Protein AF-A0A946Q8R8-F1 (afdb_monomer_lite)

Radius of gyration: 30.65 Å; chains: 1; bounding box: 126×61×74 Å

Foldseek 3Di:
DVVVVVVVVVVVVVVVVVVVVVPPDQPLLVVLQVLLVVLVVLLVVLQVCLAVVPPVQVLLVLLVVLLVVCCVQPVLCNVVSVLLNCLSHCSALLSVLLVVLSVPQDSRDPDPVSSLQSVLSSLLSSLSSPSQLSSLQSLLSSVLSCLLNVNPHDRDLDPPPDDADDDPQAGERSLQVPLQVSQFAWDADPVRWTFTCNLVVCCVSVPSQPPPRHDSDTDTPLVSQLDADQHSCQQQNVSRRPRPVSVVVNVVVQVVSVVVVGHGDHHPNSGHDPVSSVSSVVSVVVSVCSVVVSVPPDDCPDDPPPDDDDDDDDDDDDDDDDDDDDDDDDDDDDDDDDDDDDDDDDDDDDDDDDDDDD

pLDDT: mean 76.79, std 21.85, range [27.67, 98.44]

Structure (mmCIF, N/CA/C/O backbone):
data_AF-A0A946Q8R8-F1
#
_entry.id   AF-A0A946Q8R8-F1
#
loop_
_atom_site.group_PDB
_atom_site.id
_atom_site.type_symbol
_atom_site.label_atom_id
_atom_site.label_alt_id
_atom_site.label_comp_id
_atom_site.label_asym_id
_atom_site.label_entity_id
_atom_site.label_seq_id
_atom_site.pdbx_PDB_ins_code
_atom_site.Cartn_x
_atom_site.Cartn_y
_atom_site.Cartn_z
_atom_site.occupancy
_atom_site.B_iso_or_equiv
_atom_site.auth_seq_id
_atom_site.auth_comp_id
_atom_site.auth_asym_id
_atom_site.auth_atom_id
_atom_site.pdbx_PDB_model_num
ATOM 1 N N . MET A 1 1 ? 61.581 -6.182 -47.561 1.00 54.09 1 MET A N 1
ATOM 2 C CA . MET A 1 1 ? 60.608 -5.189 -47.034 1.00 54.09 1 MET A CA 1
ATOM 3 C C . MET A 1 1 ? 59.136 -5.637 -47.062 1.00 54.09 1 MET A C 1
ATOM 5 O O . MET A 1 1 ? 58.344 -5.043 -46.344 1.00 54.09 1 MET A O 1
ATOM 9 N N . GLN A 1 2 ? 58.733 -6.674 -47.816 1.00 55.31 2 GLN A N 1
ATOM 10 C CA . GLN A 1 2 ? 57.320 -7.103 -47.863 1.00 55.31 2 GLN A CA 1
ATOM 11 C C . GLN A 1 2 ? 56.843 -7.938 -46.654 1.00 55.31 2 GLN A C 1
ATOM 13 O O . GLN A 1 2 ? 55.687 -7.811 -46.264 1.00 55.31 2 GLN A O 1
ATOM 18 N N . GLN A 1 3 ? 57.711 -8.729 -46.009 1.00 57.50 3 GLN A N 1
ATOM 19 C CA . GLN A 1 3 ? 57.316 -9.574 -44.866 1.00 57.50 3 GLN A CA 1
ATOM 20 C C . GLN A 1 3 ? 56.900 -8.767 -43.618 1.00 57.50 3 GLN A C 1
ATOM 22 O O . GLN A 1 3 ? 55.889 -9.094 -42.999 1.00 57.50 3 GLN A O 1
ATOM 27 N N . ASN A 1 4 ? 57.579 -7.651 -43.315 1.00 57.28 4 ASN A N 1
ATOM 28 C CA . ASN A 1 4 ? 57.201 -6.791 -42.184 1.00 57.28 4 ASN A CA 1
ATOM 29 C C . ASN A 1 4 ? 55.816 -6.151 -42.372 1.00 57.28 4 ASN A C 1
ATOM 31 O O . ASN A 1 4 ? 55.068 -6.046 -41.407 1.00 57.28 4 ASN A O 1
ATOM 35 N N . ARG A 1 5 ? 55.425 -5.800 -43.608 1.00 58.00 5 ARG A N 1
ATOM 36 C CA . ARG A 1 5 ? 54.096 -5.226 -43.904 1.00 58.00 5 ARG A CA 1
ATOM 37 C C . ARG A 1 5 ? 52.950 -6.206 -43.637 1.00 58.00 5 ARG A C 1
ATOM 39 O O . ARG A 1 5 ? 51.905 -5.797 -43.138 1.00 58.00 5 ARG A O 1
ATOM 46 N N . ILE A 1 6 ? 53.146 -7.489 -43.940 1.00 66.06 6 ILE A N 1
ATOM 47 C CA . ILE A 1 6 ? 52.133 -8.535 -43.718 1.00 66.06 6 ILE A CA 1
ATOM 48 C C . ILE A 1 6 ? 51.978 -8.814 -42.216 1.00 66.06 6 ILE A C 1
ATOM 50 O O . ILE A 1 6 ? 50.864 -8.999 -41.727 1.00 66.06 6 ILE A O 1
ATOM 54 N N . GLN A 1 7 ? 53.079 -8.785 -41.462 1.00 67.81 7 GLN A N 1
ATOM 55 C CA . GLN A 1 7 ? 53.055 -8.979 -40.013 1.00 67.81 7 GLN A CA 1
ATOM 56 C C . GLN A 1 7 ? 52.373 -7.809 -39.289 1.00 67.81 7 GLN A C 1
ATOM 58 O O . GLN A 1 7 ? 51.533 -8.049 -38.424 1.00 67.81 7 GLN A O 1
ATOM 63 N N . SER A 1 8 ? 52.629 -6.559 -39.695 1.00 71.75 8 SER A N 1
ATOM 64 C CA . SER A 1 8 ? 51.937 -5.376 -39.156 1.00 71.75 8 SER A CA 1
ATOM 65 C C . SER A 1 8 ? 50.422 -5.424 -39.377 1.00 71.75 8 SER A C 1
ATOM 67 O O . SER A 1 8 ? 49.663 -5.051 -38.487 1.00 71.75 8 SER A O 1
ATOM 69 N N . TRP A 1 9 ? 49.965 -5.922 -40.530 1.00 75.50 9 TRP A N 1
ATOM 70 C CA . TRP A 1 9 ? 48.535 -5.993 -40.849 1.00 75.50 9 TRP A CA 1
ATOM 71 C C . TRP A 1 9 ? 47.801 -7.069 -40.036 1.00 75.50 9 TRP A C 1
ATOM 73 O O . TRP A 1 9 ? 46.666 -6.860 -39.611 1.00 75.50 9 TRP A O 1
ATOM 83 N N . ARG A 1 10 ? 48.464 -8.195 -39.739 1.00 79.19 10 ARG A N 1
ATOM 84 C CA . ARG A 1 10 ? 47.915 -9.239 -38.856 1.00 79.19 10 ARG A CA 1
ATOM 85 C C . ARG A 1 10 ? 47.695 -8.723 -37.435 1.00 79.19 10 ARG A C 1
ATOM 87 O O . ARG A 1 10 ? 46.635 -8.969 -36.873 1.00 79.19 10 ARG A O 1
ATOM 94 N N . TRP A 1 11 ? 48.640 -7.958 -36.886 1.00 83.75 11 TRP A N 1
ATOM 95 C CA . TRP A 1 11 ? 48.469 -7.323 -35.574 1.00 83.75 11 TRP A CA 1
ATOM 96 C C . TRP A 1 11 ? 47.340 -6.288 -35.569 1.00 83.75 11 TRP A C 1
ATOM 98 O O . TRP A 1 11 ? 46.576 -6.242 -34.612 1.00 83.75 11 TRP A O 1
ATOM 108 N N . LEU A 1 12 ? 47.181 -5.528 -36.656 1.00 81.94 12 LEU A N 1
ATOM 109 C CA . LEU A 1 12 ? 46.116 -4.529 -36.810 1.00 81.94 12 LEU A CA 1
ATOM 110 C C . LEU A 1 12 ? 44.717 -5.167 -36.912 1.00 81.94 12 LEU A C 1
ATOM 112 O O . LEU A 1 12 ? 43.755 -4.648 -36.356 1.00 81.94 12 LEU A O 1
ATOM 116 N N . LEU A 1 13 ? 44.594 -6.321 -37.575 1.00 81.75 13 LEU A N 1
ATOM 117 C CA . LEU A 1 13 ? 43.339 -7.081 -37.634 1.00 81.75 13 LEU A CA 1
ATOM 118 C C . LEU A 1 13 ? 42.996 -7.750 -36.296 1.00 81.75 13 LEU A C 1
ATOM 120 O O . LEU A 1 13 ? 41.825 -7.807 -35.930 1.00 81.75 13 LEU A O 1
ATOM 124 N N . VAL A 1 14 ? 43.999 -8.215 -35.544 1.00 83.12 14 VAL A N 1
ATOM 125 C CA . VAL A 1 14 ? 43.801 -8.788 -34.202 1.00 83.12 14 VAL A CA 1
ATOM 126 C C . VAL A 1 14 ? 43.372 -7.711 -33.203 1.00 83.12 14 VAL A C 1
ATOM 128 O O . VAL A 1 14 ? 42.429 -7.939 -32.449 1.00 83.12 14 VAL A O 1
ATOM 131 N N . THR A 1 15 ? 43.981 -6.521 -33.221 1.00 80.81 15 THR A N 1
ATOM 132 C CA . THR A 1 15 ? 43.559 -5.407 -32.354 1.00 80.81 15 THR A CA 1
ATOM 133 C C . THR A 1 15 ? 42.184 -4.863 -32.737 1.00 80.81 15 THR A C 1
ATOM 135 O O . THR A 1 15 ? 41.384 -4.582 -31.849 1.00 80.81 15 THR A O 1
ATOM 138 N N . LEU A 1 16 ? 41.860 -4.789 -34.033 1.00 78.56 16 LEU A N 1
ATOM 139 C CA . LEU A 1 16 ? 40.522 -4.418 -34.504 1.00 78.56 16 LEU A CA 1
ATOM 140 C C . LEU A 1 16 ? 39.465 -5.465 -34.108 1.00 78.56 16 LEU A C 1
ATOM 142 O O . LEU A 1 16 ? 38.373 -5.097 -33.687 1.00 78.56 16 LEU A O 1
ATOM 146 N N . GLY A 1 17 ? 39.795 -6.760 -34.166 1.00 74.12 17 GLY A N 1
ATOM 147 C CA . GLY A 1 17 ? 38.932 -7.841 -33.676 1.00 74.12 17 GLY A CA 1
ATOM 148 C C . GLY A 1 17 ? 38.705 -7.786 -32.161 1.00 74.12 17 GLY A C 1
ATOM 149 O O . GLY A 1 17 ? 37.574 -7.936 -31.706 1.00 74.12 17 GLY A O 1
ATOM 150 N N . LEU A 1 18 ? 39.750 -7.490 -31.381 1.00 70.94 18 LEU A N 1
ATOM 151 C CA . LEU A 1 18 ? 39.661 -7.269 -29.931 1.00 70.94 18 LEU A CA 1
ATOM 152 C C . LEU A 1 18 ? 38.829 -6.027 -29.572 1.00 70.94 18 LEU A C 1
ATOM 154 O O . LEU A 1 18 ? 38.088 -6.066 -28.595 1.00 70.94 18 LEU A O 1
ATOM 158 N N . LEU A 1 19 ? 38.894 -4.958 -30.370 1.00 68.25 19 LEU A N 1
ATOM 159 C CA . LEU A 1 19 ? 38.053 -3.765 -30.208 1.00 68.25 19 LEU A CA 1
ATOM 160 C C . LEU A 1 19 ? 36.581 -4.031 -30.563 1.00 68.25 19 LEU A C 1
ATOM 162 O O . LEU A 1 19 ? 35.694 -3.511 -29.893 1.00 68.25 19 LEU A O 1
ATOM 166 N N . LEU A 1 20 ? 36.307 -4.873 -31.565 1.00 63.66 20 LEU A N 1
ATOM 167 C CA . LEU A 1 20 ? 34.941 -5.268 -31.938 1.00 63.66 20 LEU A CA 1
ATOM 168 C C . LEU A 1 20 ? 34.301 -6.228 -30.916 1.00 63.66 20 LEU A C 1
ATOM 170 O O . LEU A 1 20 ? 33.085 -6.205 -30.743 1.00 63.66 20 LEU A O 1
ATOM 174 N N . LEU A 1 21 ? 35.101 -7.016 -30.189 1.00 58.69 21 LEU A N 1
ATOM 175 C CA . LEU A 1 21 ? 34.639 -7.886 -29.095 1.00 58.69 21 LEU A CA 1
ATOM 176 C C . LEU A 1 21 ? 34.311 -7.119 -27.798 1.00 58.69 21 LEU A C 1
ATOM 178 O O . LEU A 1 21 ? 33.527 -7.605 -26.988 1.00 58.69 21 LEU A O 1
ATOM 182 N N . GLN A 1 22 ? 34.849 -5.909 -27.614 1.00 56.44 22 GLN A N 1
ATOM 183 C CA . GLN A 1 22 ? 34.543 -5.028 -26.473 1.00 56.44 22 GLN A CA 1
ATOM 184 C C . GLN A 1 22 ? 33.197 -4.281 -26.636 1.00 56.44 22 GLN A C 1
ATOM 186 O O . GLN A 1 22 ? 32.805 -3.515 -25.760 1.00 56.44 22 GLN A O 1
ATOM 191 N N . GLY A 1 23 ? 32.481 -4.492 -27.751 1.00 54.31 23 GLY A N 1
ATOM 192 C CA . GLY A 1 23 ? 31.259 -3.766 -28.121 1.00 54.31 23 GLY A CA 1
ATOM 193 C C . GLY A 1 23 ? 29.928 -4.468 -27.830 1.00 54.31 23 GLY A C 1
ATOM 194 O O . GLY A 1 23 ? 28.880 -3.912 -28.151 1.00 54.31 23 GLY A O 1
ATOM 195 N N . CYS A 1 24 ? 29.914 -5.661 -27.228 1.00 61.81 24 CYS A N 1
ATOM 196 C CA . CYS A 1 24 ? 28.665 -6.303 -26.797 1.00 61.81 24 CYS A CA 1
ATOM 197 C C . CYS A 1 24 ? 28.186 -5.725 -25.453 1.00 61.81 24 CYS A C 1
ATOM 199 O O . CYS A 1 24 ? 28.099 -6.442 -24.457 1.00 61.81 24 CYS A O 1
ATOM 201 N N . SER A 1 25 ? 27.881 -4.423 -25.398 1.00 66.75 25 SER A N 1
ATOM 202 C CA . SER A 1 25 ? 27.126 -3.882 -24.266 1.00 66.75 25 SER A CA 1
ATOM 203 C C . SER A 1 25 ? 25.715 -4.471 -24.304 1.00 66.75 25 SER A C 1
ATOM 205 O O . SER A 1 25 ? 25.057 -4.493 -25.342 1.00 66.75 25 SER A O 1
ATOM 207 N N . ASN A 1 26 ? 25.253 -5.008 -23.175 1.00 82.38 26 ASN A N 1
ATOM 208 C CA . ASN A 1 26 ? 23.895 -5.523 -23.069 1.00 82.38 26 ASN A CA 1
ATOM 209 C C . ASN A 1 26 ? 22.907 -4.335 -23.123 1.00 82.38 26 ASN A C 1
ATOM 211 O O . ASN A 1 26 ? 22.828 -3.581 -22.145 1.00 82.38 26 ASN A O 1
ATOM 215 N N . PRO A 1 27 ? 22.120 -4.167 -24.207 1.00 84.50 27 PRO A N 1
ATOM 216 C CA . PRO A 1 27 ? 21.231 -3.014 -24.362 1.00 84.50 27 PRO A CA 1
ATOM 217 C C . PRO A 1 27 ? 20.107 -2.993 -23.316 1.00 84.50 27 PRO A C 1
ATOM 219 O O . PRO A 1 27 ? 19.511 -1.943 -23.067 1.00 84.50 27 PRO A O 1
ATOM 222 N N . TYR A 1 28 ? 19.804 -4.138 -22.693 1.00 87.88 28 TYR A N 1
ATOM 223 C CA . TYR A 1 28 ? 18.844 -4.231 -21.596 1.00 87.88 28 TYR A CA 1
ATOM 224 C C . TYR A 1 28 ? 19.419 -3.659 -20.299 1.00 87.88 28 TYR A C 1
ATOM 226 O O . TYR A 1 28 ? 18.727 -2.925 -19.594 1.00 87.88 28 TYR A O 1
ATOM 234 N N . ALA A 1 29 ? 20.689 -3.943 -20.000 1.00 88.19 29 ALA A N 1
ATOM 235 C CA . ALA A 1 29 ? 21.360 -3.435 -18.804 1.00 88.19 29 ALA A CA 1
ATOM 236 C C . ALA A 1 29 ? 21.506 -1.904 -18.841 1.00 88.19 29 ALA A C 1
ATOM 238 O O . ALA A 1 29 ? 21.283 -1.237 -17.831 1.00 88.19 29 ALA A O 1
ATOM 239 N N . GLU A 1 30 ? 21.812 -1.338 -20.012 1.00 87.81 30 GLU A N 1
ATOM 240 C CA . GLU A 1 30 ? 21.928 0.115 -20.209 1.00 87.81 30 GLU A CA 1
ATOM 241 C C . GLU A 1 30 ? 20.606 0.857 -19.944 1.00 87.81 30 GLU A C 1
ATOM 243 O O . GLU A 1 30 ? 20.607 1.980 -19.445 1.00 87.81 30 GLU A O 1
ATOM 248 N N . GLN A 1 31 ? 19.466 0.210 -20.201 1.00 87.94 31 GLN A N 1
ATOM 249 C CA . GLN A 1 31 ? 18.139 0.776 -19.941 1.00 87.94 31 GLN A CA 1
ATOM 250 C C . GLN A 1 31 ? 17.668 0.572 -18.494 1.00 87.94 31 GLN A C 1
ATOM 252 O O . GLN A 1 31 ? 17.008 1.447 -17.935 1.00 87.94 31 GLN A O 1
ATOM 257 N N . VAL A 1 32 ? 17.989 -0.567 -17.873 1.00 91.94 32 VAL A N 1
ATOM 258 C CA . VAL A 1 32 ? 17.503 -0.906 -16.524 1.00 91.94 32 VAL A CA 1
ATOM 259 C C . VAL A 1 32 ? 18.259 -0.155 -15.432 1.00 91.94 32 VAL A C 1
ATOM 261 O O . VAL A 1 32 ? 17.623 0.410 -14.542 1.00 91.94 32 VAL A O 1
ATOM 264 N N . LYS A 1 33 ? 19.593 -0.090 -15.503 1.00 93.19 33 LYS A N 1
ATOM 265 C CA . LYS A 1 33 ? 20.440 0.551 -14.479 1.00 93.19 33 LYS A CA 1
ATOM 266 C C . LYS A 1 33 ? 20.013 1.989 -14.113 1.00 93.19 33 LYS A C 1
ATOM 268 O O . LYS A 1 33 ? 19.825 2.251 -12.924 1.00 93.19 33 LYS A O 1
ATOM 273 N N . PRO A 1 34 ? 19.792 2.923 -15.061 1.00 93.75 34 PRO A N 1
ATOM 274 C CA . PRO A 1 34 ? 19.376 4.284 -14.709 1.00 93.75 34 PRO A CA 1
ATOM 275 C C . PRO A 1 34 ? 17.966 4.348 -14.101 1.00 93.75 34 PRO A C 1
ATOM 277 O O . PRO A 1 34 ? 17.698 5.196 -13.247 1.00 93.75 34 PRO A O 1
ATOM 280 N N . GLU A 1 35 ? 17.054 3.463 -14.512 1.00 94.31 35 GLU A N 1
ATOM 281 C CA . GLU A 1 35 ? 15.708 3.397 -13.936 1.00 94.31 35 GLU A CA 1
ATOM 282 C C . GLU A 1 35 ? 15.729 2.826 -12.511 1.00 94.31 35 GLU A C 1
ATOM 284 O O . GLU A 1 35 ? 15.013 3.338 -11.649 1.00 94.31 35 GLU A O 1
ATOM 289 N N . VAL A 1 36 ? 16.590 1.842 -12.226 1.00 96.69 36 VAL A N 1
ATOM 290 C CA . VAL A 1 36 ? 16.834 1.337 -10.862 1.00 96.69 36 VAL A CA 1
ATOM 291 C C . VAL A 1 36 ? 17.288 2.471 -9.948 1.00 96.69 36 VAL A C 1
ATOM 293 O O . VAL A 1 36 ? 16.672 2.685 -8.906 1.00 96.69 36 VAL A O 1
ATOM 296 N N . GLU A 1 37 ? 18.294 3.252 -10.350 1.00 96.56 37 GLU A N 1
ATOM 297 C CA . GLU A 1 37 ? 18.784 4.378 -9.541 1.00 96.56 37 GLU A CA 1
ATOM 298 C C . GLU A 1 37 ? 17.717 5.464 -9.353 1.00 96.56 37 GLU A C 1
ATOM 300 O O . GLU A 1 37 ? 17.560 6.019 -8.263 1.00 96.56 37 GLU A O 1
ATOM 305 N N . ARG A 1 38 ? 16.906 5.745 -10.379 1.00 96.81 38 ARG A N 1
ATOM 306 C CA . ARG A 1 38 ? 15.779 6.676 -10.237 1.00 96.81 38 ARG A CA 1
ATOM 307 C C . ARG A 1 38 ? 14.771 6.176 -9.203 1.00 96.81 38 ARG A C 1
ATOM 309 O O . ARG A 1 38 ? 14.329 6.956 -8.362 1.00 96.81 38 ARG A O 1
ATOM 316 N N . VAL A 1 39 ? 14.385 4.904 -9.264 1.00 97.81 39 VAL A N 1
ATOM 317 C CA . VAL A 1 39 ? 13.429 4.304 -8.321 1.00 97.81 39 VAL A CA 1
ATOM 318 C C . VAL A 1 39 ? 14.011 4.252 -6.910 1.00 97.81 39 VAL A C 1
ATOM 320 O O . VAL A 1 39 ? 13.308 4.602 -5.963 1.00 97.81 39 VAL A O 1
ATOM 323 N N . LYS A 1 40 ? 15.292 3.905 -6.768 1.00 98.12 40 LYS A N 1
ATOM 324 C CA . LYS A 1 40 ? 16.025 3.935 -5.499 1.00 98.12 40 LYS A CA 1
ATOM 325 C C . LYS A 1 40 ? 15.944 5.306 -4.839 1.00 98.12 40 LYS A C 1
ATOM 327 O O . LYS A 1 40 ? 15.452 5.409 -3.719 1.00 98.12 40 LYS A O 1
ATOM 332 N N . ASN A 1 41 ? 16.301 6.360 -5.572 1.00 98.25 41 ASN A N 1
ATOM 333 C CA . ASN A 1 41 ? 16.232 7.734 -5.079 1.00 98.25 41 ASN A CA 1
ATOM 334 C C . ASN A 1 41 ? 14.809 8.129 -4.653 1.00 98.25 41 ASN A C 1
ATOM 336 O O . ASN A 1 41 ? 14.633 8.810 -3.646 1.00 98.25 41 ASN A O 1
ATOM 340 N N . ARG A 1 42 ? 13.775 7.686 -5.381 1.00 97.88 42 ARG A N 1
ATOM 341 C CA . ARG A 1 42 ? 12.371 7.951 -5.014 1.00 97.88 42 ARG A CA 1
ATOM 342 C C . ARG A 1 42 ? 11.960 7.230 -3.735 1.00 97.88 42 ARG A C 1
ATOM 344 O O . ARG A 1 42 ? 11.272 7.823 -2.911 1.00 97.88 42 ARG A O 1
ATOM 351 N N . ILE A 1 43 ? 12.382 5.979 -3.555 1.00 98.44 43 ILE A N 1
ATOM 352 C CA . ILE A 1 43 ? 12.127 5.225 -2.321 1.00 98.44 43 ILE A CA 1
ATOM 353 C C . ILE A 1 43 ? 12.862 5.878 -1.147 1.00 98.44 43 ILE A C 1
ATOM 355 O O . ILE A 1 43 ? 12.253 6.091 -0.107 1.00 98.44 43 ILE A O 1
ATOM 359 N N . GLU A 1 44 ? 14.123 6.276 -1.308 1.00 98.19 44 GLU A N 1
ATOM 360 C CA . GLU A 1 44 ? 14.870 6.980 -0.257 1.00 98.19 44 GLU A CA 1
ATOM 361 C C . GLU A 1 44 ? 14.231 8.328 0.106 1.00 98.19 44 GLU A C 1
ATOM 363 O O . GLU A 1 44 ? 14.100 8.656 1.285 1.00 98.19 44 GLU A O 1
ATOM 368 N N . GLN A 1 45 ? 13.775 9.097 -0.888 1.00 98.06 45 GLN A N 1
ATOM 369 C CA . GLN A 1 45 ? 13.027 10.337 -0.662 1.00 98.06 45 GLN A CA 1
ATOM 370 C C . GLN A 1 45 ? 11.716 10.087 0.081 1.00 98.06 45 GLN A C 1
ATOM 372 O O . GLN A 1 45 ? 11.411 10.813 1.023 1.00 98.06 45 GLN A O 1
ATOM 377 N N . LEU A 1 46 ? 10.959 9.055 -0.302 1.00 98.38 46 LEU A N 1
ATOM 378 C CA . LEU A 1 46 ? 9.770 8.647 0.439 1.00 98.38 46 LEU A CA 1
ATOM 379 C C . LEU A 1 46 ? 10.131 8.337 1.897 1.00 98.38 46 LEU A C 1
ATOM 381 O O . LEU A 1 46 ? 9.453 8.833 2.789 1.00 98.38 46 LEU A O 1
ATOM 385 N N . GLY A 1 47 ? 11.213 7.593 2.141 1.00 98.12 47 GLY A N 1
ATOM 386 C CA . GLY A 1 47 ? 11.698 7.283 3.487 1.00 98.12 47 GLY A CA 1
ATOM 387 C C . GLY A 1 47 ? 11.936 8.532 4.334 1.00 98.12 47 GLY A C 1
ATOM 388 O O . GLY A 1 47 ? 11.406 8.625 5.436 1.00 98.12 47 GLY A O 1
ATOM 389 N N . LYS A 1 48 ? 12.619 9.542 3.778 1.00 97.62 48 LYS A N 1
ATOM 390 C CA . LYS A 1 48 ? 12.814 10.839 4.451 1.00 97.62 48 LYS A CA 1
ATOM 391 C C . LYS A 1 48 ? 11.488 11.501 4.814 1.00 97.62 48 LYS A C 1
ATOM 393 O O . LYS A 1 48 ? 11.306 11.927 5.947 1.00 97.62 48 LYS A O 1
ATOM 398 N N . LEU A 1 49 ? 10.528 11.527 3.886 1.00 97.81 49 LEU A N 1
ATOM 399 C CA . LEU A 1 49 ? 9.212 12.113 4.149 1.00 97.81 49 LEU A CA 1
ATOM 400 C C . LEU A 1 49 ? 8.423 11.353 5.231 1.00 97.81 49 LEU A C 1
ATOM 402 O O . LEU A 1 49 ? 7.607 11.969 5.919 1.00 97.81 49 LEU A O 1
ATOM 406 N N . LEU A 1 50 ? 8.632 10.038 5.368 1.00 97.38 50 LEU A N 1
ATOM 407 C CA . LEU A 1 50 ? 8.041 9.229 6.439 1.00 97.38 50 LEU A CA 1
ATOM 408 C C . LEU A 1 50 ? 8.678 9.555 7.793 1.00 97.38 50 LEU A C 1
ATOM 410 O O . LEU A 1 50 ? 7.955 9.824 8.753 1.00 97.38 50 LEU A O 1
ATOM 414 N N . ASP A 1 51 ? 10.010 9.577 7.862 1.00 93.81 51 ASP A N 1
ATOM 415 C CA . ASP A 1 51 ? 10.753 9.859 9.096 1.00 93.81 51 ASP A CA 1
ATOM 416 C C . ASP A 1 51 ? 10.491 11.291 9.598 1.00 93.81 51 ASP A C 1
ATOM 418 O O . ASP A 1 51 ? 10.275 11.510 10.791 1.00 93.81 51 ASP A O 1
ATOM 422 N N . GLU A 1 52 ? 10.406 12.258 8.682 1.00 94.00 52 GLU A N 1
ATOM 423 C CA . GLU A 1 52 ? 10.092 13.663 8.972 1.00 94.00 52 GLU A CA 1
ATOM 424 C C . GLU A 1 52 ? 8.593 13.921 9.213 1.00 94.00 52 GLU A C 1
ATOM 426 O O . GLU A 1 52 ? 8.212 15.037 9.568 1.00 94.00 52 GLU A O 1
ATOM 431 N N . ARG A 1 53 ? 7.723 12.918 9.017 1.00 93.88 53 ARG A N 1
ATOM 432 C CA . ARG A 1 53 ? 6.252 13.053 9.067 1.00 93.88 53 ARG A CA 1
ATOM 433 C C . ARG A 1 53 ? 5.749 14.231 8.229 1.00 93.88 53 ARG A C 1
ATOM 435 O O . ARG A 1 53 ? 5.032 15.108 8.714 1.00 93.88 53 ARG A O 1
ATOM 442 N N . SER A 1 54 ? 6.143 14.243 6.958 1.00 94.19 54 SER A N 1
ATOM 443 C CA . SER A 1 54 ? 5.922 15.369 6.053 1.00 94.19 54 SER A CA 1
ATOM 444 C C . SER A 1 54 ? 4.447 15.805 5.986 1.00 94.19 54 SER A C 1
ATOM 446 O O . SER A 1 54 ? 3.568 14.964 5.774 1.00 94.19 54 SER A O 1
ATOM 448 N N . PRO A 1 55 ? 4.151 17.121 6.031 1.00 91.31 55 PRO A N 1
ATOM 449 C CA . PRO A 1 55 ? 2.787 17.645 5.897 1.00 91.31 55 PRO A CA 1
ATOM 450 C C . PRO A 1 55 ? 2.170 17.386 4.514 1.00 91.31 55 PRO A C 1
ATOM 452 O O . PRO A 1 55 ? 0.958 17.497 4.343 1.00 91.31 55 PRO A O 1
ATOM 455 N N . THR A 1 56 ? 2.985 17.012 3.522 1.00 91.56 56 THR A N 1
ATOM 456 C CA . THR A 1 56 ? 2.509 16.595 2.193 1.00 91.56 56 THR A CA 1
ATOM 457 C C . THR A 1 56 ? 1.790 15.241 2.214 1.00 91.56 56 THR A C 1
ATOM 459 O O . THR A 1 56 ? 1.046 14.932 1.282 1.00 91.56 56 THR A O 1
ATOM 462 N N . MET A 1 57 ? 1.971 14.457 3.282 1.00 95.56 57 MET A N 1
ATOM 463 C CA . MET A 1 57 ? 1.316 13.172 3.518 1.00 95.56 57 MET A CA 1
ATOM 464 C C . MET A 1 57 ? 0.525 13.209 4.838 1.00 95.56 57 MET A C 1
ATOM 466 O O . MET A 1 57 ? 0.941 12.627 5.844 1.00 95.56 57 MET A O 1
ATOM 470 N N . PRO A 1 58 ? -0.633 13.894 4.873 1.00 95.50 58 PRO A N 1
ATOM 471 C CA . PRO A 1 58 ? -1.398 14.103 6.103 1.00 95.50 58 PRO A CA 1
ATOM 472 C C . PRO A 1 58 ? -1.853 12.801 6.778 1.00 95.50 58 PRO A C 1
ATOM 474 O O . PRO A 1 58 ? -2.021 12.771 7.999 1.00 95.50 58 PRO A O 1
ATOM 477 N N . ASN A 1 59 ? -2.005 11.704 6.028 1.00 96.88 59 ASN A N 1
ATOM 478 C CA . ASN A 1 59 ? -2.424 10.421 6.591 1.00 96.88 59 ASN A CA 1
ATOM 479 C C . ASN A 1 59 ? -1.385 9.836 7.561 1.00 96.88 59 ASN A C 1
ATOM 481 O O . ASN A 1 59 ? -1.771 9.062 8.434 1.00 96.88 59 ASN A O 1
ATOM 485 N N . LEU A 1 60 ? -0.110 10.246 7.496 1.00 97.50 60 LEU A N 1
ATOM 486 C CA . LEU A 1 60 ? 0.910 9.846 8.477 1.00 97.50 60 LEU A CA 1
ATOM 487 C C . LEU A 1 60 ? 0.533 10.286 9.898 1.00 97.50 60 LEU A C 1
ATOM 489 O O . LEU A 1 60 ? 0.631 9.514 10.853 1.00 97.50 60 LEU A O 1
ATOM 493 N N . LEU A 1 61 ? 0.045 11.521 10.031 1.00 96.62 61 LEU A N 1
ATOM 494 C CA . LEU A 1 61 ? -0.382 12.080 11.313 1.00 96.62 61 LEU A CA 1
ATOM 495 C C . LEU A 1 61 ? -1.670 11.419 11.809 1.00 96.62 61 LEU A C 1
ATOM 497 O O . LEU A 1 61 ? -1.820 11.185 13.007 1.00 96.62 61 LEU A O 1
ATOM 501 N N . ILE A 1 62 ? -2.581 11.086 10.892 1.00 97.12 62 ILE A N 1
ATOM 502 C CA . ILE A 1 62 ? -3.836 10.402 11.224 1.00 97.12 62 ILE A CA 1
ATOM 503 C C . ILE A 1 62 ? -3.554 8.995 11.746 1.00 97.12 62 ILE A C 1
ATOM 505 O O . ILE A 1 62 ? -4.095 8.634 12.788 1.00 97.12 62 ILE A O 1
ATOM 509 N N . VAL A 1 63 ? -2.679 8.231 11.080 1.00 97.56 63 VAL A N 1
ATOM 510 C CA . VAL A 1 63 ? -2.262 6.894 11.535 1.00 97.56 63 VAL A CA 1
ATOM 511 C C . VAL A 1 63 ? -1.731 6.960 12.965 1.00 97.56 63 VAL A C 1
ATOM 513 O O . VAL A 1 63 ? -2.205 6.217 13.822 1.00 97.56 63 VAL A O 1
ATOM 516 N N . LYS A 1 64 ? -0.816 7.894 13.254 1.00 96.50 64 LYS A N 1
ATOM 517 C CA . LYS A 1 64 ? -0.295 8.071 14.614 1.00 96.50 64 LYS A CA 1
ATOM 518 C C . LYS A 1 64 ? -1.402 8.415 15.613 1.00 96.50 64 LYS A C 1
ATOM 520 O O . LYS A 1 64 ? -1.516 7.763 16.644 1.00 96.50 64 LYS A O 1
ATOM 525 N N . LYS A 1 65 ? -2.232 9.415 15.303 1.00 97.00 65 LYS A N 1
ATOM 526 C CA . LYS A 1 65 ? -3.306 9.864 16.199 1.00 97.00 65 LYS A CA 1
ATOM 527 C C . LYS A 1 65 ? -4.304 8.744 16.500 1.00 97.00 65 LYS A C 1
ATOM 529 O O . LYS A 1 65 ? -4.743 8.610 17.634 1.00 97.00 65 LYS A O 1
ATOM 534 N N . TYR A 1 66 ? -4.676 7.960 15.492 1.00 97.62 66 TYR A N 1
ATOM 535 C CA . TYR A 1 66 ? -5.641 6.872 15.647 1.00 97.62 66 TYR A CA 1
ATOM 536 C C . TYR A 1 66 ? -5.053 5.744 16.486 1.00 97.62 66 TYR A C 1
ATOM 538 O O . TYR A 1 66 ? -5.749 5.230 17.356 1.00 97.62 66 TYR A O 1
ATOM 546 N N . ALA A 1 67 ? -3.774 5.419 16.286 1.00 96.88 67 ALA A N 1
ATOM 547 C CA . ALA A 1 67 ? -3.075 4.458 17.125 1.00 96.88 67 ALA A CA 1
ATOM 548 C C . ALA A 1 67 ? -3.012 4.923 18.587 1.00 96.88 67 ALA A C 1
ATOM 550 O O . ALA A 1 67 ? -3.400 4.160 19.462 1.00 96.88 67 ALA A O 1
ATOM 551 N N . ASP A 1 68 ? -2.613 6.175 18.849 1.00 96.38 68 ASP A N 1
ATOM 552 C CA . ASP A 1 68 ? -2.513 6.734 20.209 1.00 96.38 68 ASP A CA 1
ATOM 553 C C . ASP A 1 68 ? -3.878 6.742 20.938 1.00 96.38 68 ASP A C 1
ATOM 555 O O . ASP A 1 68 ? -3.969 6.479 22.138 1.00 96.38 68 ASP A O 1
ATOM 559 N N . ILE A 1 69 ? -4.968 7.028 20.216 1.00 95.94 69 ILE A N 1
ATOM 560 C CA . ILE A 1 69 ? -6.325 6.975 20.779 1.00 95.94 69 ILE A CA 1
ATOM 561 C C . ILE A 1 69 ? -6.742 5.524 21.045 1.00 95.94 69 ILE A C 1
ATOM 563 O O . ILE A 1 69 ? -7.260 5.229 22.121 1.00 95.94 69 ILE A O 1
ATOM 567 N N . LEU A 1 70 ? -6.500 4.618 20.093 1.00 93.81 70 LEU A N 1
ATOM 568 C CA . LEU A 1 70 ? -6.899 3.217 20.201 1.00 93.81 70 LEU A CA 1
ATOM 569 C C . LEU A 1 70 ? -6.148 2.495 21.327 1.00 93.81 70 LEU A C 1
ATOM 571 O O . LEU A 1 70 ? -6.778 1.767 22.087 1.00 93.81 70 LEU A O 1
ATOM 575 N N . THR A 1 71 ? -4.846 2.744 21.496 1.00 93.50 71 THR A N 1
ATOM 576 C CA . THR A 1 71 ? -4.054 2.196 22.614 1.00 93.50 71 THR A CA 1
ATOM 577 C C . THR A 1 71 ? -4.588 2.662 23.968 1.00 93.50 71 THR A C 1
ATOM 579 O O . THR A 1 71 ? -4.617 1.881 24.914 1.00 93.50 71 THR A O 1
ATOM 582 N N . THR A 1 72 ? -5.044 3.915 24.057 1.00 93.31 72 THR A N 1
ATOM 583 C CA . THR A 1 72 ? -5.580 4.502 25.294 1.00 93.31 72 THR A CA 1
ATOM 584 C C . THR A 1 72 ? -6.982 3.981 25.614 1.00 93.31 72 THR A C 1
ATOM 586 O O . THR A 1 72 ? -7.297 3.704 26.768 1.00 93.31 72 THR A O 1
ATOM 589 N N . GLN A 1 73 ? -7.847 3.863 24.605 1.00 91.44 73 GLN A N 1
ATOM 590 C CA . GLN A 1 73 ? -9.263 3.523 24.791 1.00 91.44 73 GLN A CA 1
ATOM 591 C C . GLN A 1 73 ? -9.525 2.014 24.813 1.00 91.44 73 GLN A C 1
ATOM 593 O O . GLN A 1 73 ? -10.518 1.569 25.390 1.00 91.44 73 GLN A O 1
ATOM 598 N N . LYS A 1 74 ? -8.659 1.223 24.174 1.00 89.06 74 LYS A N 1
ATOM 599 C CA . LYS A 1 74 ? -8.797 -0.227 24.026 1.00 89.06 74 LYS A CA 1
ATOM 600 C C . LYS A 1 74 ? -7.439 -0.893 24.237 1.00 89.06 74 LYS A C 1
ATOM 602 O O . LYS A 1 74 ? -6.780 -1.287 23.277 1.00 89.06 74 LYS A O 1
ATOM 607 N N . ALA A 1 75 ? -7.039 -1.022 25.502 1.00 86.62 75 ALA A N 1
ATOM 608 C CA . ALA A 1 75 ? -5.739 -1.572 25.892 1.00 86.62 75 ALA A CA 1
ATOM 609 C C . ALA A 1 75 ? -5.445 -2.943 25.257 1.00 86.62 75 ALA A C 1
ATOM 611 O O . ALA A 1 75 ? -4.311 -3.187 24.855 1.00 86.62 75 ALA A O 1
ATOM 612 N N . ASP A 1 76 ? -6.468 -3.782 25.070 1.00 83.75 76 ASP A N 1
ATOM 613 C CA . ASP A 1 76 ? -6.329 -5.073 24.392 1.00 83.75 76 ASP A CA 1
ATOM 614 C C . ASP A 1 76 ? -5.705 -4.903 22.993 1.00 83.75 76 ASP A C 1
ATOM 616 O O . ASP A 1 76 ? -4.786 -5.630 22.626 1.00 83.75 76 ASP A O 1
ATOM 620 N N . PHE A 1 77 ? -6.118 -3.883 22.227 1.00 86.69 77 PHE A N 1
ATOM 621 C CA . PHE A 1 77 ? -5.603 -3.591 20.883 1.00 86.69 77 PHE A CA 1
ATOM 622 C C . PHE A 1 77 ? -4.292 -2.802 20.862 1.00 86.69 77 PHE A C 1
ATOM 624 O O . PHE A 1 77 ? -3.853 -2.434 19.770 1.00 86.69 77 PHE A O 1
ATOM 631 N N . ALA A 1 78 ? -3.650 -2.538 22.002 1.00 88.94 78 ALA A N 1
ATOM 632 C CA . ALA A 1 78 ? -2.488 -1.656 22.053 1.00 88.94 78 ALA A CA 1
ATOM 633 C C . ALA A 1 78 ? -1.339 -2.135 21.150 1.00 88.94 78 ALA A C 1
ATOM 635 O O . ALA A 1 78 ? -0.849 -1.359 20.328 1.00 88.94 78 ALA A O 1
ATOM 636 N N . ASP A 1 79 ? -0.973 -3.416 21.219 1.00 87.44 79 ASP A N 1
ATOM 637 C CA . ASP A 1 79 ? 0.117 -3.980 20.410 1.00 87.44 79 ASP A CA 1
ATOM 638 C C . ASP A 1 79 ? -0.203 -3.946 18.909 1.00 87.44 79 ASP A C 1
ATOM 640 O O . ASP A 1 79 ? 0.641 -3.603 18.076 1.00 87.44 79 ASP A O 1
ATOM 644 N N . LEU A 1 80 ? -1.454 -4.251 18.546 1.00 87.38 80 LEU A N 1
ATOM 645 C CA . LEU A 1 80 ? -1.916 -4.169 17.161 1.00 87.38 80 LEU A CA 1
ATOM 646 C C . LEU A 1 80 ? -1.896 -2.720 16.662 1.00 87.38 80 LEU A C 1
ATOM 648 O O . LEU A 1 80 ? -1.404 -2.461 15.566 1.00 87.38 80 LEU A O 1
ATOM 652 N N . ALA A 1 81 ? -2.402 -1.775 17.451 1.00 92.50 81 ALA A N 1
ATOM 653 C CA . ALA A 1 81 ? -2.423 -0.356 17.116 1.00 92.50 81 ALA A CA 1
ATOM 654 C C . ALA A 1 81 ? -1.002 0.196 16.937 1.00 92.50 81 ALA A C 1
ATOM 656 O O . ALA A 1 81 ? -0.733 0.897 15.960 1.00 92.50 81 ALA A O 1
ATOM 657 N N . GLN A 1 82 ? -0.069 -0.176 17.818 1.00 92.19 82 GLN A N 1
ATOM 658 C CA . GLN A 1 82 ? 1.344 0.182 17.692 1.00 92.19 82 GLN A CA 1
ATOM 659 C C . GLN A 1 82 ? 1.964 -0.421 16.429 1.00 92.19 82 GLN A C 1
ATOM 661 O O . GLN A 1 82 ? 2.601 0.303 15.663 1.00 92.19 82 GLN A O 1
ATOM 666 N N . SER A 1 83 ? 1.721 -1.703 16.147 1.00 90.81 83 SER A N 1
ATOM 667 C CA . SER A 1 83 ? 2.205 -2.363 14.929 1.00 90.81 83 SER A CA 1
ATOM 668 C C . SER A 1 83 ? 1.671 -1.693 13.657 1.00 90.81 83 SER A C 1
ATOM 670 O O . SER A 1 83 ? 2.440 -1.390 12.745 1.00 90.81 83 SER A O 1
ATOM 672 N N . LEU A 1 84 ? 0.375 -1.374 13.618 1.00 92.88 84 LEU A N 1
ATOM 673 C CA . LEU A 1 84 ? -0.250 -0.642 12.515 1.00 92.88 84 LEU A CA 1
ATOM 674 C C . LEU A 1 84 ? 0.290 0.789 12.387 1.00 92.88 84 LEU A C 1
ATOM 676 O O . LEU A 1 84 ? 0.397 1.304 11.275 1.00 92.88 84 LEU A O 1
ATOM 680 N N . SER A 1 85 ? 0.676 1.428 13.494 1.00 95.56 85 SER A N 1
ATOM 681 C CA . SER A 1 85 ? 1.257 2.773 13.465 1.00 95.56 85 SER A CA 1
ATOM 682 C C . SER A 1 85 ? 2.597 2.825 12.723 1.00 95.56 85 SER A C 1
ATOM 684 O O . SER A 1 85 ? 2.898 3.822 12.061 1.00 95.56 85 SER A O 1
ATOM 686 N N . LEU A 1 86 ? 3.366 1.727 12.748 1.00 94.94 86 LEU A N 1
ATOM 687 C CA . LEU A 1 86 ? 4.640 1.623 12.033 1.00 94.94 86 LEU A CA 1
ATOM 688 C C . LEU A 1 86 ? 4.462 1.745 10.518 1.00 94.94 86 LEU A C 1
ATOM 690 O O . LEU A 1 86 ? 5.394 2.174 9.841 1.00 94.94 86 LEU A O 1
ATOM 694 N N . SER A 1 87 ? 3.277 1.460 9.969 1.00 94.69 87 SER A N 1
ATOM 695 C CA . SER A 1 87 ? 2.983 1.655 8.544 1.00 94.69 87 SER A CA 1
ATOM 696 C C . SER A 1 87 ? 3.170 3.096 8.063 1.00 94.69 87 SER A C 1
ATOM 698 O O . SER A 1 87 ? 3.424 3.306 6.880 1.00 94.69 87 SER A O 1
ATOM 700 N N . ALA A 1 88 ? 3.092 4.082 8.960 1.00 96.25 88 ALA A N 1
ATOM 701 C CA . ALA A 1 88 ? 3.370 5.490 8.669 1.00 96.25 88 ALA A CA 1
ATOM 702 C C . ALA A 1 88 ? 4.854 5.873 8.863 1.00 96.25 88 ALA A C 1
ATOM 704 O O . ALA A 1 88 ? 5.177 7.051 8.988 1.00 96.25 88 ALA A O 1
ATOM 705 N N . THR A 1 89 ? 5.758 4.893 8.922 1.00 96.69 89 THR A N 1
ATOM 706 C CA . THR A 1 89 ? 7.196 5.086 9.164 1.00 96.69 89 THR A CA 1
ATOM 707 C C . THR A 1 89 ? 8.033 4.217 8.228 1.00 96.69 89 THR A C 1
ATOM 709 O O . THR A 1 89 ? 7.519 3.307 7.572 1.00 96.69 89 THR A O 1
ATOM 712 N N . THR A 1 90 ? 9.347 4.430 8.220 1.00 96.94 90 THR A N 1
ATOM 713 C CA . THR A 1 90 ? 10.302 3.549 7.529 1.00 96.94 90 THR A CA 1
ATOM 714 C C . THR A 1 90 ? 10.385 2.136 8.118 1.00 96.94 90 THR A C 1
ATOM 716 O O . THR A 1 90 ? 10.892 1.231 7.462 1.00 96.94 90 THR A O 1
ATOM 719 N N . GLN A 1 91 ? 9.837 1.897 9.314 1.00 94.75 91 GLN A N 1
ATOM 720 C CA . GLN A 1 91 ? 9.725 0.554 9.899 1.00 94.75 91 GLN A CA 1
ATOM 721 C C . GLN A 1 91 ? 8.505 -0.220 9.377 1.00 94.75 91 GLN A C 1
ATOM 723 O O . GLN A 1 91 ? 8.369 -1.419 9.620 1.00 94.75 91 GLN A O 1
ATOM 728 N N . GLY A 1 92 ? 7.617 0.444 8.636 1.00 92.81 92 GLY A N 1
ATOM 729 C CA . GLY A 1 92 ? 6.408 -0.154 8.094 1.00 92.81 92 GLY A CA 1
ATOM 730 C C . GLY A 1 92 ? 6.697 -1.224 7.047 1.00 92.81 92 GLY A C 1
ATOM 731 O O . GLY A 1 92 ? 7.543 -1.059 6.163 1.00 92.81 92 GLY A O 1
ATOM 732 N N . ALA A 1 93 ? 5.927 -2.311 7.090 1.00 90.62 93 ALA A N 1
ATOM 733 C CA . ALA A 1 93 ? 6.086 -3.436 6.172 1.00 90.62 93 ALA A CA 1
ATOM 734 C C . ALA A 1 93 ? 5.960 -3.030 4.694 1.00 90.62 93 ALA A C 1
ATOM 736 O O . ALA A 1 93 ? 6.648 -3.574 3.834 1.00 90.62 93 ALA A O 1
ATOM 737 N N . GLN A 1 94 ? 5.125 -2.034 4.390 1.00 91.25 94 GLN A N 1
ATOM 738 C CA . GLN A 1 94 ? 4.937 -1.555 3.025 1.00 91.25 94 GLN A CA 1
ATOM 739 C C . GLN A 1 94 ? 6.190 -0.866 2.472 1.00 91.25 94 GLN A C 1
ATOM 741 O O . GLN A 1 94 ? 6.603 -1.191 1.363 1.00 91.25 94 GLN A O 1
ATOM 746 N N . TYR A 1 95 ? 6.827 0.026 3.241 1.00 96.25 95 TYR A N 1
ATOM 747 C CA . TYR A 1 95 ? 8.075 0.687 2.840 1.00 96.25 95 TYR A CA 1
ATOM 748 C C . TYR A 1 95 ? 9.222 -0.321 2.693 1.00 96.25 95 TYR A C 1
ATOM 750 O O . TYR A 1 95 ? 9.914 -0.344 1.671 1.00 96.25 95 TYR A O 1
ATOM 758 N N . ASN A 1 96 ? 9.369 -1.217 3.670 1.00 95.38 96 ASN A N 1
ATOM 759 C CA . ASN A 1 96 ? 10.380 -2.273 3.629 1.00 95.38 96 ASN A CA 1
ATOM 760 C C . ASN A 1 96 ? 10.165 -3.239 2.456 1.00 95.38 96 ASN A C 1
ATOM 762 O O . ASN A 1 96 ? 11.129 -3.637 1.802 1.00 95.38 96 ASN A O 1
ATOM 766 N N . GLY A 1 97 ? 8.910 -3.531 2.108 1.00 93.56 97 GLY A N 1
ATOM 767 C CA . GLY A 1 97 ? 8.560 -4.295 0.914 1.00 93.56 97 GLY A CA 1
ATOM 768 C C . GLY A 1 97 ? 9.040 -3.634 -0.379 1.00 93.56 97 GLY A C 1
ATOM 769 O O . GLY A 1 97 ? 9.534 -4.332 -1.261 1.00 93.56 97 GLY A O 1
ATOM 770 N N . LEU A 1 98 ? 8.974 -2.301 -0.495 1.00 96.06 98 LEU A N 1
ATOM 771 C CA . LEU A 1 98 ? 9.519 -1.589 -1.662 1.00 96.06 98 LEU A CA 1
ATOM 772 C C . LEU A 1 98 ? 11.037 -1.744 -1.762 1.00 96.06 98 LEU A C 1
ATOM 774 O O . LEU A 1 98 ? 11.552 -1.995 -2.850 1.00 96.06 98 LEU A O 1
ATOM 778 N N . ARG A 1 99 ? 11.749 -1.633 -0.633 1.00 97.19 99 ARG A N 1
ATOM 779 C CA . ARG A 1 99 ? 13.209 -1.809 -0.587 1.00 97.19 99 ARG A CA 1
ATOM 780 C C . ARG A 1 99 ? 13.624 -3.230 -0.963 1.00 97.19 99 ARG A C 1
ATOM 782 O O . ARG A 1 99 ? 14.518 -3.391 -1.786 1.00 97.19 99 ARG A O 1
ATOM 789 N N . SER A 1 100 ? 12.948 -4.237 -0.406 1.00 95.38 100 SER A N 1
ATOM 790 C CA . SER A 1 100 ? 13.201 -5.649 -0.724 1.00 95.38 100 SER A CA 1
ATOM 791 C C . SER A 1 100 ? 12.975 -5.930 -2.206 1.00 95.38 100 SER A C 1
ATOM 793 O O . SER A 1 100 ? 13.843 -6.473 -2.878 1.00 95.38 100 SER A O 1
ATOM 795 N N . ARG A 1 101 ? 11.837 -5.485 -2.747 1.00 94.88 101 ARG A N 1
ATOM 796 C CA . ARG A 1 101 ? 11.490 -5.687 -4.158 1.00 94.88 101 ARG A CA 1
ATOM 797 C C . ARG A 1 101 ? 12.460 -4.995 -5.110 1.00 94.88 101 ARG A C 1
ATOM 799 O O . ARG A 1 101 ? 12.786 -5.567 -6.139 1.00 94.88 101 ARG A O 1
ATOM 806 N N . LEU A 1 102 ? 12.939 -3.796 -4.772 1.00 96.56 102 LEU A N 1
ATOM 807 C CA . LEU A 1 102 ? 13.971 -3.119 -5.559 1.00 96.56 102 LEU A CA 1
ATOM 808 C C . LEU A 1 102 ? 15.282 -3.918 -5.578 1.00 96.56 102 LEU A C 1
ATOM 810 O O . LEU A 1 102 ? 15.900 -4.027 -6.632 1.00 96.56 102 LEU A O 1
ATOM 814 N N . ALA A 1 103 ? 15.687 -4.484 -4.438 1.00 95.75 103 ALA A N 1
ATOM 815 C CA . ALA A 1 103 ? 16.904 -5.290 -4.337 1.00 95.75 103 ALA A CA 1
ATOM 816 C C . ALA A 1 103 ? 16.832 -6.599 -5.148 1.00 95.75 103 ALA A C 1
ATOM 818 O O . ALA A 1 103 ? 17.865 -7.127 -5.545 1.00 95.75 103 ALA A O 1
ATOM 819 N N . GLU A 1 104 ? 15.626 -7.103 -5.420 1.00 94.44 104 GLU A N 1
ATOM 820 C CA . GLU A 1 104 ? 15.390 -8.292 -6.249 1.00 94.44 104 GLU A CA 1
ATOM 821 C C . GLU A 1 104 ? 15.364 -7.996 -7.765 1.00 94.44 104 GLU A C 1
ATOM 823 O O . GLU A 1 104 ? 15.295 -8.930 -8.567 1.00 94.44 104 GLU A O 1
ATOM 828 N N . VAL A 1 105 ? 15.409 -6.726 -8.195 1.00 94.25 105 VAL A N 1
ATOM 829 C CA . VAL A 1 105 ? 15.395 -6.380 -9.628 1.00 94.25 105 VAL A CA 1
ATOM 830 C C . VAL A 1 105 ? 16.747 -6.729 -10.271 1.00 94.25 105 VAL A C 1
ATOM 832 O O . VAL A 1 105 ? 17.779 -6.223 -9.825 1.00 94.25 105 VAL A O 1
ATOM 835 N N . PRO A 1 106 ? 16.778 -7.527 -11.358 1.00 91.31 106 PRO A N 1
ATOM 836 C CA . PRO A 1 106 ? 18.028 -7.869 -12.027 1.00 91.31 106 PRO A CA 1
ATOM 837 C C . PRO A 1 106 ? 18.625 -6.638 -12.725 1.00 91.31 106 PRO A C 1
ATOM 839 O O . PRO A 1 106 ? 18.004 -6.061 -13.618 1.00 91.31 106 PRO A O 1
ATOM 842 N N . LEU A 1 107 ? 19.845 -6.253 -12.336 1.00 90.69 107 LEU A N 1
ATOM 843 C CA . LEU A 1 107 ? 20.571 -5.110 -12.917 1.00 90.69 107 LEU A CA 1
ATOM 844 C C . LEU A 1 107 ? 21.060 -5.372 -14.347 1.00 90.69 107 LEU A C 1
ATOM 846 O O . LEU A 1 107 ? 21.275 -4.432 -15.114 1.00 90.69 107 LEU A O 1
ATOM 850 N N . GLU A 1 108 ? 21.246 -6.644 -14.696 1.00 90.81 108 GLU A N 1
ATOM 851 C CA . GLU A 1 108 ? 21.755 -7.083 -15.995 1.00 90.81 108 GLU A CA 1
ATOM 852 C C . GLU A 1 108 ? 20.852 -8.184 -16.561 1.00 90.81 108 GLU A C 1
ATOM 854 O O . GLU A 1 108 ? 21.171 -9.364 -16.455 1.00 90.81 108 GLU A O 1
ATOM 859 N N . PRO A 1 109 ? 19.687 -7.829 -17.133 1.00 91.31 109 PRO A N 1
ATOM 860 C CA . PRO A 1 109 ? 18.782 -8.822 -17.698 1.00 91.31 109 PRO A CA 1
ATOM 861 C C . PRO A 1 109 ? 19.421 -9.537 -18.891 1.00 91.31 109 PRO A C 1
ATOM 863 O O . PRO A 1 109 ? 19.841 -8.891 -19.850 1.00 91.31 109 PRO A O 1
ATOM 866 N N . GLU A 1 110 ? 19.447 -10.863 -18.873 1.00 88.81 110 GLU A N 1
ATOM 867 C CA . GLU A 1 110 ? 20.099 -11.685 -19.904 1.00 88.81 110 GLU A CA 1
ATOM 868 C C . GLU A 1 110 ? 19.261 -11.808 -21.183 1.00 88.81 110 GLU A C 1
ATOM 870 O O . GLU A 1 110 ? 19.773 -12.108 -22.259 1.00 88.81 110 GLU A O 1
ATOM 875 N N . ASN A 1 111 ? 17.947 -11.605 -21.072 1.00 88.75 111 ASN A N 1
ATOM 876 C CA . ASN A 1 111 ? 17.002 -11.770 -22.169 1.00 88.75 111 ASN A CA 1
ATOM 877 C C . ASN A 1 111 ? 15.825 -10.791 -22.071 1.00 88.75 111 ASN A C 1
ATOM 879 O O . ASN A 1 111 ? 15.584 -10.158 -21.040 1.00 88.75 111 ASN A O 1
ATOM 883 N N . GLU A 1 112 ? 15.054 -10.707 -23.157 1.00 87.69 112 GLU A N 1
ATOM 884 C CA . GLU A 1 112 ? 13.897 -9.813 -23.271 1.00 87.69 112 GLU A CA 1
ATOM 885 C C . GLU A 1 112 ? 12.845 -10.063 -22.178 1.00 87.69 112 GLU A C 1
ATOM 887 O O . GLU A 1 112 ? 12.259 -9.119 -21.648 1.00 87.69 112 GLU A O 1
ATOM 892 N N . SER A 1 113 ? 12.628 -11.324 -21.785 1.00 89.69 113 SER A N 1
ATOM 893 C CA . SER A 1 113 ? 11.668 -11.669 -20.732 1.00 89.69 113 SER A CA 1
ATOM 894 C C . SER A 1 113 ? 12.097 -11.107 -19.375 1.00 89.69 113 SER A C 1
ATOM 896 O O . SER A 1 113 ? 11.290 -10.472 -18.693 1.00 89.69 113 SER A O 1
ATOM 898 N N . GLN A 1 114 ? 13.363 -11.289 -18.987 1.00 90.56 114 GLN A N 1
ATOM 899 C CA . GLN A 1 114 ? 13.910 -10.714 -17.754 1.00 90.56 114 GLN A CA 1
ATOM 900 C C . GLN A 1 114 ? 13.866 -9.180 -17.797 1.00 90.56 114 GLN A C 1
ATOM 902 O O . GLN A 1 114 ? 13.451 -8.551 -16.824 1.00 90.56 114 GLN A O 1
ATOM 907 N N . PHE A 1 115 ? 14.206 -8.569 -18.937 1.00 91.38 115 PHE A N 1
ATOM 908 C CA . PHE A 1 115 ? 14.120 -7.119 -19.122 1.00 91.38 115 PHE A CA 1
ATOM 909 C C . PHE A 1 115 ? 12.688 -6.601 -18.945 1.00 91.38 115 PHE A C 1
ATOM 911 O O . PHE A 1 115 ? 12.449 -5.603 -18.261 1.00 91.38 115 PHE A O 1
ATOM 918 N N . HIS A 1 116 ? 11.712 -7.298 -19.525 1.00 88.75 116 HIS A N 1
ATOM 919 C CA . HIS A 1 116 ? 10.302 -6.952 -19.410 1.00 88.75 116 HIS A CA 1
ATOM 920 C C . HIS A 1 116 ? 9.793 -7.093 -17.968 1.00 88.75 116 HIS A C 1
ATOM 922 O O . HIS A 1 116 ? 9.068 -6.222 -17.479 1.00 88.75 116 HIS A O 1
ATOM 928 N N . GLN A 1 117 ? 10.197 -8.152 -17.263 1.00 89.44 117 GLN A N 1
ATOM 929 C CA . GLN A 1 117 ? 9.873 -8.343 -15.847 1.00 89.44 117 GLN A CA 1
ATOM 930 C C . GLN A 1 117 ? 10.467 -7.228 -14.979 1.00 89.44 117 GLN A C 1
ATOM 932 O O . GLN A 1 117 ? 9.727 -6.614 -14.209 1.00 89.44 117 GLN A O 1
ATOM 937 N N . ALA A 1 118 ? 11.750 -6.902 -15.164 1.00 92.19 118 ALA A N 1
ATOM 938 C CA . ALA A 1 118 ? 12.417 -5.799 -14.474 1.00 92.19 118 ALA A CA 1
ATOM 939 C C . ALA A 1 118 ? 11.721 -4.456 -14.749 1.00 92.19 118 ALA A C 1
ATOM 941 O O . ALA A 1 118 ? 11.425 -3.702 -13.826 1.00 92.19 118 ALA A O 1
ATOM 942 N N . SER A 1 119 ? 11.369 -4.186 -16.007 1.00 91.12 119 SER A N 1
ATOM 943 C CA . SER A 1 119 ? 10.695 -2.947 -16.415 1.00 91.12 119 SER A CA 1
ATOM 944 C C . SER A 1 119 ? 9.315 -2.784 -15.773 1.00 91.12 119 SER A C 1
ATOM 946 O O . SER A 1 119 ? 8.970 -1.702 -15.293 1.00 91.12 119 SER A O 1
ATOM 948 N N . ILE A 1 120 ? 8.512 -3.852 -15.740 1.00 90.06 120 ILE A N 1
ATOM 949 C CA . ILE A 1 120 ? 7.215 -3.853 -15.049 1.00 90.06 120 ILE A CA 1
ATOM 950 C C . ILE A 1 120 ? 7.399 -3.610 -13.552 1.00 90.06 120 ILE A C 1
ATOM 952 O O . ILE A 1 120 ? 6.634 -2.845 -12.956 1.00 90.06 120 ILE A O 1
ATOM 956 N N . GLU A 1 121 ? 8.387 -4.267 -12.949 1.00 92.62 121 GLU A N 1
ATOM 957 C CA . GLU A 1 121 ? 8.649 -4.162 -11.520 1.00 92.62 121 GLU A CA 1
ATOM 958 C C . GLU A 1 121 ? 9.057 -2.734 -11.147 1.00 92.62 121 GLU A C 1
ATOM 960 O O . GLU A 1 121 ? 8.416 -2.122 -10.292 1.00 92.62 121 GLU A O 1
ATOM 965 N N . LEU A 1 122 ? 9.999 -2.134 -11.877 1.00 94.31 122 LEU A N 1
ATOM 966 C CA . LEU A 1 122 ? 10.427 -0.746 -11.681 1.00 94.31 122 LEU A CA 1
ATOM 967 C C . LEU A 1 122 ? 9.285 0.260 -11.844 1.00 94.31 122 LEU A C 1
ATOM 969 O O . LEU A 1 122 ? 9.174 1.203 -11.062 1.00 94.31 122 LEU A O 1
ATOM 973 N N . GLN A 1 123 ? 8.381 0.052 -12.802 1.00 92.88 123 GLN A N 1
ATOM 974 C CA . GLN A 1 123 ? 7.197 0.905 -12.949 1.00 92.88 123 GLN A CA 1
ATOM 975 C C . GLN A 1 123 ? 6.248 0.792 -11.759 1.00 92.88 123 GLN A C 1
ATOM 977 O O . GLN A 1 123 ? 5.711 1.803 -11.301 1.00 92.88 123 GLN A O 1
ATOM 982 N N . SER A 1 124 ? 6.043 -0.422 -11.245 1.00 93.81 124 SER A N 1
ATOM 983 C CA . SER A 1 124 ? 5.215 -0.626 -10.056 1.00 93.81 124 SER A CA 1
ATOM 984 C C . SER A 1 124 ? 5.845 0.000 -8.808 1.00 93.81 124 SER A C 1
ATOM 986 O O . SER A 1 124 ? 5.144 0.685 -8.065 1.00 93.81 124 SER A O 1
ATOM 988 N N . LEU A 1 125 ? 7.165 -0.120 -8.635 1.00 95.88 125 LEU A N 1
ATOM 989 C CA . LEU A 1 125 ? 7.920 0.527 -7.559 1.00 95.88 125 LEU A CA 1
ATOM 990 C C . LEU A 1 125 ? 7.897 2.054 -7.684 1.00 95.88 125 LEU A C 1
ATOM 992 O O . LEU A 1 125 ? 7.725 2.758 -6.690 1.00 95.88 125 LEU A O 1
ATOM 996 N N . SER A 1 126 ? 7.993 2.587 -8.903 1.00 95.50 126 SER A N 1
ATOM 997 C CA . SER A 1 126 ? 7.864 4.024 -9.156 1.00 95.50 126 SER A CA 1
ATOM 998 C C . SER A 1 126 ? 6.476 4.561 -8.804 1.00 95.50 126 SER A C 1
ATOM 1000 O O . SER A 1 126 ? 6.382 5.709 -8.377 1.00 95.50 126 SER A O 1
ATOM 1002 N N . ALA A 1 127 ? 5.411 3.786 -9.022 1.00 94.81 127 ALA A N 1
ATOM 1003 C CA . ALA A 1 127 ? 4.062 4.171 -8.612 1.00 94.81 127 ALA A CA 1
ATOM 1004 C C . ALA A 1 127 ? 3.907 4.069 -7.087 1.00 94.81 127 ALA A C 1
ATOM 1006 O O . ALA A 1 127 ? 3.392 4.980 -6.451 1.00 94.81 127 ALA A O 1
ATOM 1007 N N . ALA A 1 128 ? 4.402 2.986 -6.490 1.00 95.31 128 ALA A N 1
ATOM 1008 C CA . ALA A 1 128 ? 4.294 2.729 -5.058 1.00 95.31 128 ALA A CA 1
ATOM 1009 C C . ALA A 1 128 ? 5.104 3.702 -4.181 1.00 95.31 128 ALA A C 1
ATOM 1011 O O . ALA A 1 128 ? 4.725 3.940 -3.034 1.00 95.31 128 ALA A O 1
ATOM 1012 N N . SER A 1 129 ? 6.196 4.254 -4.722 1.00 96.88 129 SER A N 1
ATOM 1013 C CA . SER A 1 129 ? 7.039 5.273 -4.077 1.00 96.88 129 SER A CA 1
ATOM 1014 C C . SER A 1 129 ? 6.546 6.711 -4.277 1.00 96.88 129 SER A C 1
ATOM 1016 O O . SER A 1 129 ? 7.150 7.644 -3.755 1.00 96.88 129 SER A O 1
ATOM 1018 N N . ASP A 1 130 ? 5.460 6.924 -5.029 1.00 96.50 130 ASP A N 1
ATOM 1019 C CA . ASP A 1 130 ? 4.841 8.243 -5.176 1.00 96.50 130 ASP A CA 1
ATOM 1020 C C . ASP A 1 130 ? 4.199 8.668 -3.839 1.00 96.50 130 ASP A C 1
ATOM 1022 O O . ASP A 1 130 ? 3.307 7.960 -3.361 1.00 96.50 130 ASP A O 1
ATOM 1026 N N . PRO A 1 131 ? 4.596 9.805 -3.229 1.00 96.44 131 PRO A N 1
ATOM 1027 C CA . PRO A 1 131 ? 4.110 10.190 -1.901 1.00 96.44 131 PRO A CA 1
ATOM 1028 C C . PRO A 1 131 ? 2.587 10.314 -1.810 1.00 96.44 131 PRO A C 1
ATOM 1030 O O . PRO A 1 131 ? 2.001 9.975 -0.785 1.00 96.44 131 PRO A O 1
ATOM 1033 N N . LEU A 1 132 ? 1.916 10.742 -2.885 1.00 94.94 132 LEU A N 1
ATOM 1034 C CA . LEU A 1 132 ? 0.459 10.867 -2.885 1.00 94.94 132 LEU A CA 1
ATOM 1035 C C . LEU A 1 132 ? -0.224 9.494 -2.871 1.00 94.94 132 LEU A C 1
ATOM 1037 O O . LEU A 1 132 ? -1.213 9.299 -2.167 1.00 94.94 132 LEU A O 1
ATOM 1041 N N . LEU A 1 133 ? 0.300 8.542 -3.647 1.00 95.19 133 LEU A N 1
ATOM 1042 C CA . LEU A 1 133 ? -0.229 7.178 -3.681 1.00 95.19 133 LEU A CA 1
ATOM 1043 C C . LEU A 1 133 ? 0.080 6.432 -2.384 1.00 95.19 133 LEU A C 1
ATOM 1045 O O . LEU A 1 133 ? -0.796 5.749 -1.855 1.00 95.19 133 LEU A O 1
ATOM 1049 N N . PHE A 1 134 ? 1.278 6.629 -1.829 1.00 96.38 134 PHE A N 1
ATOM 1050 C CA . PHE A 1 134 ? 1.641 6.078 -0.529 1.00 96.38 134 PHE A CA 1
ATOM 1051 C C . PHE A 1 134 ? 0.737 6.626 0.577 1.00 96.38 134 PHE A C 1
ATOM 1053 O O . PHE A 1 134 ? 0.180 5.841 1.343 1.00 96.38 134 PHE A O 1
ATOM 1060 N N . ASN A 1 135 ? 0.494 7.940 0.606 1.00 96.38 135 ASN A N 1
ATOM 1061 C CA . ASN A 1 135 ? -0.443 8.562 1.537 1.00 96.38 135 ASN A CA 1
ATOM 1062 C C . ASN A 1 135 ? -1.838 7.922 1.460 1.00 96.38 135 ASN A C 1
ATOM 1064 O O . ASN A 1 135 ? -2.392 7.548 2.491 1.00 96.38 135 ASN A O 1
ATOM 1068 N N . ASP A 1 136 ? -2.399 7.747 0.260 1.00 94.81 136 ASP A N 1
ATOM 1069 C CA . ASP A 1 136 ? -3.712 7.109 0.096 1.00 94.81 136 ASP A CA 1
ATOM 1070 C C . ASP A 1 136 ? -3.704 5.623 0.492 1.00 94.81 136 ASP A C 1
ATOM 1072 O O . ASP A 1 136 ? -4.706 5.117 0.994 1.00 94.81 136 ASP A O 1
ATOM 1076 N N . SER A 1 137 ? -2.578 4.923 0.344 1.00 94.38 137 SER A N 1
ATOM 1077 C CA . SER A 1 137 ? -2.468 3.520 0.760 1.00 94.38 137 SER A CA 1
ATOM 1078 C C . SER A 1 137 ? -2.593 3.312 2.274 1.00 94.38 137 SER A C 1
ATOM 1080 O O . SER A 1 137 ? -3.029 2.249 2.716 1.00 94.38 137 SER A O 1
ATOM 1082 N N . LEU A 1 138 ? -2.314 4.348 3.073 1.00 96.00 138 LEU A N 1
ATOM 1083 C CA . LEU A 1 138 ? -2.495 4.325 4.528 1.00 96.00 138 LEU A CA 1
ATOM 1084 C C . LEU A 1 138 ? -3.968 4.356 4.953 1.00 96.00 138 LEU A C 1
ATOM 1086 O O . LEU A 1 138 ? -4.269 4.080 6.114 1.00 96.00 138 LEU A O 1
ATOM 1090 N N . LEU A 1 139 ? -4.901 4.650 4.042 1.00 95.00 139 LEU A N 1
ATOM 1091 C CA . LEU A 1 139 ? -6.332 4.643 4.350 1.00 95.00 139 LEU A CA 1
ATOM 1092 C C . LEU A 1 139 ? -6.812 3.270 4.830 1.00 95.00 139 LEU A C 1
ATOM 1094 O O . LEU A 1 139 ? -7.664 3.215 5.716 1.00 95.00 139 LEU A O 1
ATOM 1098 N N . ASP A 1 140 ? -6.241 2.178 4.313 1.00 93.81 140 ASP A N 1
ATOM 1099 C CA . ASP A 1 140 ? -6.593 0.821 4.749 1.00 93.81 140 ASP A CA 1
ATOM 1100 C C . ASP A 1 140 ? -6.236 0.603 6.231 1.00 93.81 140 ASP A C 1
ATOM 1102 O O . ASP A 1 140 ? -6.995 -0.013 6.983 1.00 93.81 140 ASP A O 1
ATOM 1106 N N . VAL A 1 141 ? -5.111 1.169 6.677 1.00 95.06 141 VAL A N 1
ATOM 1107 C CA . VAL A 1 141 ? -4.645 1.123 8.072 1.00 95.06 141 VAL A CA 1
ATOM 1108 C C . VAL A 1 141 ? -5.506 2.014 8.963 1.00 95.06 141 VAL A C 1
ATOM 1110 O O . VAL A 1 141 ? -5.981 1.572 10.009 1.00 95.06 141 VAL A O 1
ATOM 1113 N N . ILE A 1 142 ? -5.762 3.249 8.526 1.00 95.94 142 ILE A N 1
ATOM 1114 C CA . ILE A 1 142 ? -6.602 4.215 9.248 1.00 95.94 142 ILE A CA 1
ATOM 1115 C C . ILE A 1 142 ? -7.992 3.632 9.494 1.00 95.94 142 ILE A C 1
ATOM 1117 O O . ILE A 1 142 ? -8.466 3.619 10.627 1.00 95.94 142 ILE A O 1
ATOM 1121 N N . ASN A 1 143 ? -8.633 3.106 8.450 1.00 93.81 143 ASN A N 1
ATOM 1122 C CA . ASN A 1 143 ? -9.984 2.564 8.552 1.00 93.81 143 ASN A CA 1
ATOM 1123 C C . ASN A 1 143 ? -10.038 1.238 9.312 1.00 93.81 143 ASN A C 1
ATOM 1125 O O . ASN A 1 143 ? -11.049 0.933 9.938 1.00 93.81 143 ASN A O 1
ATOM 1129 N N . THR A 1 144 ? -8.941 0.479 9.328 1.00 92.44 144 THR A N 1
ATOM 1130 C CA . THR A 1 144 ? -8.809 -0.676 10.220 1.00 92.44 144 THR A CA 1
ATOM 1131 C C . THR A 1 144 ? -8.833 -0.245 11.683 1.00 92.44 144 THR A C 1
ATOM 1133 O O . THR A 1 144 ? -9.620 -0.792 12.450 1.00 92.44 144 THR A O 1
ATOM 1136 N N . MET A 1 145 ? -8.034 0.753 12.071 1.00 93.50 145 MET A N 1
ATOM 1137 C CA . MET A 1 145 ? -8.053 1.277 13.444 1.00 93.50 145 MET A CA 1
ATOM 1138 C C . MET A 1 145 ? -9.386 1.947 13.787 1.00 93.50 145 MET A C 1
ATOM 1140 O O . MET A 1 145 ? -9.865 1.811 14.910 1.00 93.50 145 MET A O 1
ATOM 1144 N N . ALA A 1 146 ? -10.023 2.607 12.816 1.00 93.19 146 ALA A N 1
ATOM 1145 C CA . ALA A 1 146 ? -11.358 3.159 13.004 1.00 93.19 146 ALA A CA 1
ATOM 1146 C C . ALA A 1 146 ? -12.388 2.070 13.331 1.00 93.19 146 ALA A C 1
ATOM 1148 O O . ALA A 1 146 ? -13.150 2.207 14.287 1.00 93.19 146 ALA A O 1
ATOM 1149 N N . ASP A 1 147 ? -12.353 0.947 12.612 1.00 89.44 147 ASP A N 1
ATOM 1150 C CA . ASP A 1 147 ? -13.247 -0.187 12.865 1.00 89.44 147 ASP A CA 1
ATOM 1151 C C . ASP A 1 147 ? -12.996 -0.863 14.217 1.00 89.44 147 ASP A C 1
ATOM 1153 O O . ASP A 1 147 ? -13.953 -1.348 14.814 1.00 89.44 147 ASP A O 1
ATOM 1157 N N . LEU A 1 148 ? -11.752 -0.855 14.708 1.00 88.56 148 LEU A N 1
ATOM 1158 C CA . LEU A 1 148 ? -11.374 -1.372 16.034 1.00 88.56 148 LEU A CA 1
ATOM 1159 C C . LEU A 1 148 ? -11.777 -0.445 17.192 1.00 88.56 148 LEU A C 1
ATOM 1161 O O . LEU A 1 148 ? -11.826 -0.870 18.343 1.00 88.56 148 LEU A O 1
ATOM 1165 N N . SER A 1 149 ? -12.068 0.824 16.905 1.00 90.31 149 SER A N 1
ATOM 1166 C CA . SER A 1 149 ? -12.463 1.816 17.915 1.00 90.31 149 SER A CA 1
ATOM 1167 C C . SER A 1 149 ? -13.950 1.777 18.284 1.00 90.31 149 SER A C 1
ATOM 1169 O O . SER A 1 149 ? -14.427 2.633 19.023 1.00 90.31 149 SER A O 1
ATOM 1171 N N . ASP A 1 150 ? -14.720 0.841 17.719 1.00 86.00 150 ASP A N 1
ATOM 1172 C CA . ASP A 1 150 ? -16.175 0.747 17.902 1.00 86.00 150 ASP A CA 1
ATOM 1173 C C . ASP A 1 150 ? -16.947 2.045 17.581 1.00 86.00 150 ASP A C 1
ATOM 1175 O O . ASP A 1 150 ? -18.013 2.303 18.135 1.00 86.00 150 ASP A O 1
ATOM 1179 N N . GLY A 1 151 ? -16.444 2.843 16.632 1.00 86.06 151 GLY A N 1
ATOM 1180 C CA . GLY A 1 151 ? -17.083 4.082 16.169 1.00 86.06 151 GLY A CA 1
ATOM 1181 C C . GLY A 1 151 ? -16.603 5.358 16.867 1.00 86.06 151 GLY A C 1
ATOM 1182 O O . GLY A 1 151 ? -17.124 6.432 16.576 1.00 86.06 151 GLY A O 1
ATOM 1183 N N . GLN A 1 152 ? -15.605 5.271 17.750 1.00 90.00 152 GLN A N 1
ATOM 1184 C CA . GLN A 1 152 ? -14.982 6.444 18.382 1.00 90.00 152 GLN A CA 1
ATOM 1185 C C . GLN A 1 152 ? -14.072 7.219 17.418 1.00 90.00 152 GLN A C 1
ATOM 1187 O O . GLN A 1 152 ? -13.888 8.429 17.558 1.00 90.00 152 GLN A O 1
ATOM 1192 N N . LEU A 1 153 ? -13.515 6.534 16.423 1.00 93.56 153 LEU A N 1
ATOM 1193 C CA . LEU A 1 153 ? -12.720 7.112 15.349 1.00 93.56 153 LEU A CA 1
ATOM 1194 C C . LEU A 1 153 ? -13.510 7.071 14.039 1.00 93.56 153 LEU A C 1
ATOM 1196 O O . LEU A 1 153 ? -14.163 6.081 13.706 1.00 93.56 153 LEU A O 1
ATOM 1200 N N . ALA A 1 154 ? -13.426 8.159 13.277 1.00 92.00 154 ALA A N 1
ATOM 1201 C CA . ALA A 1 154 ? -14.109 8.274 11.999 1.00 92.00 154 ALA A CA 1
ATOM 1202 C C . ALA A 1 154 ? -13.410 7.449 10.911 1.00 92.00 154 ALA A C 1
ATOM 1204 O O . ALA A 1 154 ? -12.184 7.372 10.840 1.00 92.00 154 ALA A O 1
ATOM 1205 N N . ARG A 1 155 ? -14.199 6.881 10.002 1.00 91.12 155 ARG A N 1
ATOM 1206 C CA . ARG A 1 155 ? -13.665 6.345 8.750 1.00 91.12 155 ARG A CA 1
ATOM 1207 C C . ARG A 1 155 ? -13.317 7.478 7.793 1.00 91.12 155 ARG A C 1
ATOM 1209 O O . ARG A 1 155 ? -13.945 8.533 7.805 1.00 91.12 155 ARG A O 1
ATOM 1216 N N . ILE A 1 156 ? -12.340 7.243 6.926 1.00 91.56 156 ILE A N 1
ATOM 1217 C CA . ILE A 1 156 ? -11.861 8.213 5.940 1.00 91.56 156 ILE A CA 1
ATOM 1218 C C . ILE A 1 156 ? -11.980 7.626 4.538 1.00 91.56 156 ILE A C 1
ATOM 1220 O O . ILE A 1 156 ? -11.513 6.518 4.277 1.00 91.56 156 ILE A O 1
ATOM 1224 N N . SER A 1 157 ? -12.542 8.407 3.612 1.00 86.12 157 SER A N 1
ATOM 1225 C CA . SER A 1 157 ? -12.704 8.042 2.193 1.00 86.12 157 SER A CA 1
ATOM 1226 C C . SER A 1 157 ? -13.533 6.771 1.951 1.00 86.12 157 SER A C 1
ATOM 1228 O O . SER A 1 157 ? -13.354 6.097 0.938 1.00 86.12 157 SER A O 1
ATOM 1230 N N . ILE A 1 158 ? -14.441 6.446 2.874 1.00 82.25 158 ILE A N 1
ATOM 1231 C CA . ILE A 1 158 ? -15.443 5.383 2.745 1.00 82.25 158 ILE A CA 1
ATOM 1232 C C . ILE A 1 158 ? -16.813 6.061 2.611 1.00 82.25 158 ILE A C 1
ATOM 1234 O O . ILE A 1 158 ? -17.072 6.978 3.385 1.00 82.25 158 ILE A O 1
ATOM 1238 N N . PRO A 1 159 ? -17.670 5.660 1.653 1.00 76.44 159 PRO A N 1
ATOM 1239 C CA . PRO A 1 159 ? -19.049 6.148 1.586 1.00 76.44 159 PRO A CA 1
ATOM 1240 C C . PRO A 1 159 ? -19.815 5.893 2.893 1.00 76.44 159 PRO A C 1
ATOM 1242 O O . PRO A 1 159 ? -19.644 4.835 3.494 1.00 76.44 159 PRO A O 1
ATOM 1245 N N . ASP A 1 160 ? -20.678 6.819 3.315 1.00 69.44 160 ASP A N 1
ATOM 1246 C CA . ASP A 1 160 ? -21.417 6.707 4.587 1.00 69.44 160 ASP A CA 1
ATOM 1247 C C . ASP A 1 160 ? -22.367 5.495 4.632 1.00 69.44 160 ASP A C 1
ATOM 1249 O O . ASP A 1 160 ? -22.632 4.942 5.697 1.00 69.44 160 ASP A O 1
ATOM 1253 N N . ASP A 1 161 ? -22.849 5.047 3.469 1.00 68.62 161 ASP A N 1
ATOM 1254 C CA . ASP A 1 161 ? -23.688 3.856 3.303 1.00 68.62 161 ASP A CA 1
ATOM 1255 C C . ASP A 1 161 ? -22.883 2.547 3.272 1.00 68.62 161 ASP A C 1
ATOM 1257 O O . ASP A 1 161 ? -23.452 1.452 3.270 1.00 68.62 161 ASP A O 1
ATOM 1261 N N . ALA A 1 162 ? -21.551 2.626 3.241 1.00 72.00 162 ALA A N 1
ATOM 1262 C CA . ALA A 1 162 ? -20.715 1.444 3.223 1.00 72.00 162 ALA A CA 1
ATOM 1263 C C . ALA A 1 162 ? -20.539 0.878 4.636 1.00 72.00 162 ALA A C 1
ATOM 1265 O O . ALA A 1 162 ? -19.734 1.341 5.451 1.00 72.00 162 ALA A O 1
ATOM 1266 N N . GLU A 1 163 ? -21.266 -0.203 4.899 1.00 66.88 163 GLU A N 1
ATOM 1267 C CA . GLU A 1 163 ? -21.122 -0.969 6.128 1.00 66.88 163 GLU A CA 1
ATOM 1268 C C . GLU A 1 163 ? -19.699 -1.520 6.302 1.00 66.88 163 GLU A C 1
ATOM 1270 O O . GLU A 1 163 ? -18.977 -1.803 5.338 1.00 66.88 163 GLU A O 1
ATOM 1275 N N . ALA A 1 164 ? -19.304 -1.705 7.570 1.00 69.44 164 ALA A N 1
ATOM 1276 C CA . ALA A 1 164 ? -18.117 -2.492 7.896 1.00 69.44 164 ALA A CA 1
ATOM 1277 C C . ALA A 1 164 ? -18.192 -3.837 7.176 1.00 69.44 164 ALA A C 1
ATOM 1279 O O . ALA A 1 164 ? -19.279 -4.396 7.006 1.00 69.44 164 ALA A O 1
ATOM 1280 N N . ALA A 1 165 ? -17.051 -4.420 6.816 1.00 74.56 165 ALA A N 1
ATOM 1281 C CA . ALA A 1 165 ? -17.097 -5.801 6.381 1.00 74.56 165 ALA A CA 1
ATOM 1282 C C . ALA A 1 165 ? -17.682 -6.657 7.510 1.00 74.56 165 ALA A C 1
ATOM 1284 O O . ALA A 1 165 ? -17.120 -6.704 8.596 1.00 74.56 165 ALA A O 1
ATOM 1285 N N . THR A 1 166 ? -18.809 -7.317 7.257 1.00 71.44 166 THR A N 1
ATOM 1286 C CA . THR A 1 166 ? -19.392 -8.286 8.182 1.00 71.44 166 THR A CA 1
ATOM 1287 C C . THR A 1 166 ? -19.242 -9.700 7.631 1.00 71.44 166 THR A C 1
ATOM 1289 O O . THR A 1 166 ? -19.333 -9.938 6.417 1.00 71.44 166 THR A O 1
ATOM 1292 N N . LEU A 1 167 ? -18.965 -10.644 8.526 1.00 69.44 167 LEU A N 1
ATOM 1293 C CA . LEU A 1 167 ? -18.964 -12.083 8.271 1.00 69.44 167 LEU A CA 1
ATOM 1294 C C . LEU A 1 167 ? -19.673 -12.760 9.443 1.00 69.44 167 LEU A C 1
ATOM 1296 O O . LEU A 1 167 ? -19.345 -12.500 10.597 1.00 69.44 167 LEU A O 1
ATOM 1300 N N . ASN A 1 168 ? -20.663 -13.604 9.144 1.00 69.62 168 ASN A N 1
ATOM 1301 C CA . ASN A 1 168 ? -21.477 -14.313 10.140 1.00 69.62 168 ASN A CA 1
ATOM 1302 C C . ASN A 1 168 ? -22.018 -13.399 11.263 1.00 69.62 168 ASN A C 1
ATOM 1304 O O . ASN A 1 168 ? -22.010 -13.777 12.428 1.00 69.62 168 ASN A O 1
ATOM 1308 N N . GLY A 1 169 ? -22.442 -12.177 10.915 1.00 69.44 169 GLY A N 1
ATOM 1309 C CA . GLY A 1 169 ? -22.987 -11.197 11.865 1.00 69.44 169 GLY A CA 1
ATOM 1310 C C . GLY A 1 169 ? -21.952 -10.412 12.684 1.00 69.44 169 GLY A C 1
ATOM 1311 O O . GLY A 1 169 ? -22.331 -9.455 13.349 1.00 69.44 169 GLY A O 1
ATOM 1312 N N . GLY A 1 170 ? -20.661 -10.753 12.611 1.00 72.69 170 GLY A N 1
ATOM 1313 C CA . GLY A 1 170 ? -19.581 -10.023 13.285 1.00 72.69 170 GLY A CA 1
ATOM 1314 C C . GLY A 1 170 ? -18.879 -9.022 12.368 1.00 72.69 170 GLY A C 1
ATOM 1315 O O . GLY A 1 170 ? -18.711 -9.284 11.171 1.00 72.69 170 GLY A O 1
ATOM 1316 N N . LYS A 1 171 ? -18.432 -7.890 12.924 1.00 78.88 171 LYS A N 1
ATOM 1317 C CA . LYS A 1 171 ? -17.563 -6.926 12.235 1.00 78.88 171 LYS A CA 1
ATOM 1318 C C . LYS A 1 171 ? -16.189 -7.540 11.987 1.00 78.88 171 LYS A C 1
ATOM 1320 O O . LYS A 1 171 ? -15.609 -8.205 12.841 1.00 78.88 171 LYS A O 1
ATOM 1325 N N . VAL A 1 172 ? -15.643 -7.273 10.814 1.00 80.75 172 VAL A N 1
ATOM 1326 C CA . VAL A 1 172 ? -14.368 -7.800 10.339 1.00 80.75 172 VAL A CA 1
ATOM 1327 C C . VAL A 1 172 ? -13.394 -6.636 10.208 1.00 80.75 172 VAL A C 1
ATOM 1329 O O . VAL A 1 172 ? -13.094 -6.152 9.110 1.00 80.75 172 VAL A O 1
ATOM 1332 N N . ALA A 1 173 ? -12.916 -6.161 11.356 1.00 81.81 173 ALA A N 1
ATOM 1333 C CA . ALA A 1 173 ? -11.849 -5.173 11.386 1.00 81.81 173 ALA A CA 1
ATOM 1334 C C . ALA A 1 173 ? -10.600 -5.722 10.671 1.00 81.81 173 ALA A C 1
ATOM 1336 O O . ALA A 1 173 ? -10.347 -6.929 10.664 1.00 81.81 173 ALA A O 1
ATOM 1337 N N . GLY A 1 174 ? -9.858 -4.852 9.986 1.00 84.06 174 GLY A N 1
ATOM 1338 C CA . GLY A 1 174 ? -8.702 -5.244 9.168 1.00 84.06 174 GLY A CA 1
ATOM 1339 C C . GLY A 1 174 ? -9.040 -5.712 7.752 1.00 84.06 174 GLY A C 1
ATOM 1340 O O . GLY A 1 174 ? -8.133 -6.017 6.981 1.00 84.06 174 GLY A O 1
ATOM 1341 N N . SER A 1 175 ? -10.324 -5.767 7.374 1.00 86.62 175 SER A N 1
ATOM 1342 C CA . SER A 1 175 ? -10.727 -6.308 6.065 1.00 86.62 175 SER A CA 1
ATOM 1343 C C . SER A 1 175 ? -10.163 -5.515 4.881 1.00 86.62 175 SER A C 1
ATOM 1345 O O . SER A 1 175 ? -10.015 -6.079 3.795 1.00 86.62 175 SER A O 1
ATOM 1347 N N . TYR A 1 176 ? -9.813 -4.246 5.113 1.00 89.25 176 TYR A N 1
ATOM 1348 C CA . TYR A 1 176 ? -9.138 -3.342 4.181 1.00 89.25 176 TYR A CA 1
ATOM 1349 C C . TYR A 1 176 ? -7.710 -3.793 3.840 1.00 89.25 176 TYR A C 1
ATOM 1351 O O . TYR A 1 176 ? -7.244 -3.555 2.729 1.00 89.25 176 TYR A O 1
ATOM 1359 N N . LEU A 1 177 ? -7.029 -4.467 4.775 1.00 90.25 177 LEU A N 1
ATOM 1360 C CA . LEU A 1 177 ? -5.635 -4.913 4.648 1.00 90.25 177 LEU A CA 1
ATOM 1361 C C . LEU A 1 177 ? -5.500 -6.222 3.856 1.00 90.25 177 LEU A C 1
ATOM 1363 O O . LEU A 1 177 ? -4.395 -6.626 3.491 1.00 90.25 177 LEU A O 1
ATOM 1367 N N . VAL A 1 178 ? -6.613 -6.913 3.608 1.00 89.44 178 VAL A N 1
ATOM 1368 C CA . VAL A 1 178 ? -6.622 -8.209 2.928 1.00 89.44 178 VAL A CA 1
ATOM 1369 C C . VAL A 1 178 ? -6.125 -8.071 1.491 1.00 89.44 178 VAL A C 1
ATOM 1371 O O . VAL A 1 178 ? -6.569 -7.214 0.728 1.00 89.44 178 VAL A O 1
ATOM 1374 N N . GLY A 1 179 ? -5.214 -8.964 1.111 1.00 86.88 179 GLY A N 1
ATOM 1375 C CA . GLY A 1 179 ? -4.581 -8.984 -0.203 1.00 86.88 179 GLY A CA 1
ATOM 1376 C C . GLY A 1 179 ? -3.288 -8.176 -0.273 1.0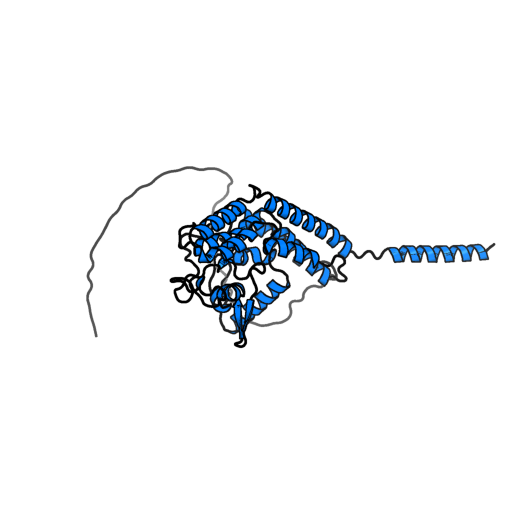0 86.88 179 GLY A C 1
ATOM 1377 O O . GLY A 1 179 ? -2.465 -8.477 -1.131 1.00 86.88 179 GLY A O 1
ATOM 1378 N N . ASN A 1 180 ? -3.059 -7.219 0.632 1.00 90.50 180 ASN A N 1
ATOM 1379 C CA . ASN A 1 180 ? -1.830 -6.432 0.634 1.00 90.50 180 ASN A CA 1
ATOM 1380 C C . ASN A 1 180 ? -0.653 -7.264 1.185 1.00 90.50 180 ASN A C 1
ATOM 1382 O O . ASN A 1 180 ? -0.679 -7.625 2.365 1.00 90.50 180 ASN A O 1
ATOM 1386 N N . PRO A 1 181 ? 0.396 -7.540 0.384 1.00 87.88 181 PRO A N 1
ATOM 1387 C CA . PRO A 1 181 ? 1.503 -8.411 0.781 1.00 87.88 181 PRO A CA 1
ATOM 1388 C C . PRO A 1 181 ? 2.303 -7.869 1.970 1.00 87.88 181 PRO A C 1
ATOM 1390 O O . PRO A 1 181 ? 2.967 -8.639 2.654 1.00 87.88 181 PRO A O 1
ATOM 1393 N N . GLY A 1 182 ? 2.211 -6.566 2.265 1.00 86.12 182 GLY A N 1
ATOM 1394 C CA . GLY A 1 182 ? 2.824 -5.981 3.458 1.00 86.12 182 GLY A CA 1
ATOM 1395 C C . GLY A 1 182 ? 2.174 -6.428 4.773 1.00 86.12 182 GLY A C 1
ATOM 1396 O O . GLY A 1 182 ? 2.818 -6.362 5.811 1.00 86.12 182 GLY A O 1
ATOM 1397 N N . TYR A 1 183 ? 0.925 -6.903 4.757 1.00 86.88 183 TYR A N 1
ATOM 1398 C CA . TYR A 1 183 ? 0.188 -7.273 5.978 1.00 86.88 183 TYR A CA 1
ATOM 1399 C C . TYR A 1 183 ? -0.100 -8.771 6.089 1.00 86.88 183 TYR A C 1
ATOM 1401 O O . TYR A 1 183 ? -0.726 -9.219 7.050 1.00 86.88 183 TYR A O 1
ATOM 1409 N N . GLY A 1 184 ? 0.331 -9.563 5.113 1.00 88.00 184 GLY A N 1
ATOM 1410 C CA . GLY A 1 184 ? 0.170 -11.005 5.138 1.00 88.00 184 GLY A CA 1
ATOM 1411 C C . GLY A 1 184 ? 0.129 -11.598 3.745 1.00 88.00 184 GLY A C 1
ATOM 1412 O O . GLY A 1 184 ? 0.429 -10.961 2.741 1.00 88.00 184 GLY A O 1
ATOM 1413 N N . SER A 1 185 ? -0.266 -12.859 3.691 1.00 89.38 185 SER A N 1
ATOM 1414 C CA . SER A 1 185 ? -0.453 -13.565 2.439 1.00 89.38 185 SER A CA 1
ATOM 1415 C C . SER A 1 185 ? -1.654 -14.494 2.550 1.00 89.38 185 SER A C 1
ATOM 1417 O O . SER A 1 185 ? -2.069 -14.878 3.647 1.00 89.38 185 SER A O 1
ATOM 1419 N N . TRP A 1 186 ? -2.243 -14.857 1.413 1.00 89.75 186 TRP A N 1
ATOM 1420 C CA . TRP A 1 186 ? -3.186 -15.967 1.398 1.00 89.75 186 TRP A CA 1
ATOM 1421 C C . TRP A 1 186 ? -2.442 -17.233 1.831 1.00 89.75 186 TRP A C 1
ATOM 1423 O O . TRP A 1 186 ? -1.263 -17.388 1.546 1.00 89.75 186 TRP A O 1
ATOM 1433 N N . GLN A 1 187 ? -3.078 -18.133 2.555 1.00 88.25 187 GLN A N 1
ATOM 1434 C CA . GLN A 1 187 ? -2.501 -19.400 2.991 1.00 88.25 187 GLN A CA 1
ATOM 1435 C C . GLN A 1 187 ? -3.525 -20.482 2.726 1.00 88.25 187 GLN A C 1
ATOM 1437 O O . GLN A 1 187 ? -4.713 -20.259 2.946 1.00 88.25 187 GLN A O 1
ATOM 1442 N N . ARG A 1 188 ? -3.081 -21.623 2.203 1.00 86.38 188 ARG A N 1
ATOM 1443 C CA . ARG A 1 188 ? -3.970 -22.743 1.902 1.00 86.38 188 ARG A CA 1
ATOM 1444 C C . ARG A 1 188 ? -3.931 -23.725 3.059 1.00 86.38 188 ARG A C 1
ATOM 1446 O O . ARG A 1 188 ? -2.851 -24.050 3.541 1.00 86.38 188 ARG A O 1
ATOM 1453 N N . ASP A 1 189 ? -5.093 -24.171 3.505 1.00 82.50 189 ASP A N 1
ATOM 1454 C CA . ASP A 1 189 ? -5.185 -25.247 4.484 1.00 82.50 189 ASP A CA 1
ATOM 1455 C C . ASP A 1 189 ? -5.269 -26.627 3.813 1.00 82.50 189 ASP A C 1
ATOM 1457 O O . ASP A 1 189 ? -5.372 -26.751 2.589 1.00 82.50 189 ASP A O 1
ATOM 1461 N N . SER A 1 190 ? -5.227 -27.677 4.635 1.00 80.88 190 SER A N 1
ATOM 1462 C CA . SER A 1 190 ? -5.352 -29.071 4.195 1.00 80.88 190 SER A CA 1
ATOM 1463 C C . SER A 1 190 ? -6.708 -29.386 3.557 1.00 80.88 190 SER A C 1
ATOM 1465 O O . SER A 1 190 ? -6.803 -30.329 2.779 1.00 80.88 190 SER A O 1
ATOM 1467 N N . SER A 1 191 ? -7.742 -28.585 3.834 1.00 78.00 191 SER A N 1
ATOM 1468 C CA . SER A 1 191 ? -9.061 -28.703 3.202 1.00 78.00 191 SER A CA 1
ATOM 1469 C C . SER A 1 191 ? -9.134 -28.025 1.825 1.00 78.00 191 SER A C 1
ATOM 1471 O O . SER A 1 191 ? -10.173 -28.038 1.168 1.00 78.00 191 SER A O 1
ATOM 1473 N N . GLY A 1 192 ? -8.029 -27.428 1.366 1.00 77.88 192 GLY A N 1
ATOM 1474 C CA . GLY A 1 192 ? -7.930 -26.746 0.080 1.00 77.88 192 GLY A CA 1
ATOM 1475 C C . GLY A 1 192 ? -8.515 -25.333 0.076 1.00 77.88 192 GLY A C 1
ATOM 1476 O O . GLY A 1 192 ? -8.443 -24.660 -0.963 1.00 77.88 192 GLY A O 1
ATOM 1477 N N . THR A 1 193 ? -9.041 -24.851 1.208 1.00 82.50 193 THR A N 1
ATOM 1478 C CA . THR A 1 193 ? -9.537 -23.480 1.345 1.00 82.50 193 THR A CA 1
ATOM 1479 C C . THR A 1 193 ? -8.382 -22.520 1.612 1.00 82.50 193 THR A C 1
ATOM 1481 O O . THR A 1 193 ? -7.357 -22.882 2.187 1.00 82.50 193 THR A O 1
ATOM 1484 N N . SER A 1 194 ? -8.496 -21.292 1.105 1.00 87.62 194 SER A N 1
ATOM 1485 C CA . SER A 1 194 ? -7.474 -20.260 1.299 1.00 87.62 194 SER A CA 1
ATOM 1486 C C . SER A 1 194 ? -7.960 -19.215 2.286 1.00 87.62 194 SER A C 1
ATOM 1488 O O . SER A 1 194 ? -9.085 -18.738 2.151 1.00 87.62 194 SER A O 1
ATOM 1490 N N . PHE A 1 195 ? -7.118 -18.837 3.244 1.00 88.12 195 PHE A N 1
ATOM 1491 C CA . PHE A 1 195 ? -7.412 -17.818 4.247 1.00 88.12 195 PHE A CA 1
ATOM 1492 C C . PHE A 1 195 ? -6.321 -16.750 4.326 1.00 88.12 195 PHE A C 1
ATOM 1494 O O . PHE A 1 195 ? -5.177 -16.995 3.952 1.00 88.12 195 PHE A O 1
ATOM 1501 N N . TRP A 1 196 ? -6.659 -15.552 4.802 1.00 88.69 196 TRP A N 1
ATOM 1502 C CA . TRP A 1 196 ? -5.686 -14.464 4.938 1.00 88.69 196 TRP A CA 1
ATOM 1503 C C . TRP A 1 196 ? -4.879 -14.588 6.241 1.00 88.69 196 TRP A C 1
ATOM 1505 O O . TRP A 1 196 ? -5.455 -14.620 7.331 1.00 88.69 196 TRP A O 1
ATOM 1515 N N . GLN A 1 197 ? -3.546 -14.654 6.134 1.00 84.19 197 GLN A N 1
ATOM 1516 C CA . GLN A 1 197 ? -2.630 -14.951 7.245 1.00 84.19 197 GLN A CA 1
ATOM 1517 C C . GLN A 1 197 ? -2.713 -13.961 8.409 1.00 84.19 197 GLN A C 1
ATOM 1519 O O . GLN A 1 197 ? -2.591 -14.404 9.549 1.00 84.19 197 GLN A O 1
ATOM 1524 N N . PHE A 1 198 ? -2.955 -12.669 8.145 1.00 81.81 198 PHE A N 1
ATOM 1525 C CA . PHE A 1 198 ? -3.126 -11.638 9.181 1.00 81.81 198 PHE A CA 1
ATOM 1526 C C . PHE A 1 198 ? -4.074 -12.138 10.280 1.00 81.81 198 PHE A C 1
ATOM 1528 O O . PHE A 1 198 ? -3.691 -12.257 11.437 1.00 81.81 198 PHE A O 1
ATOM 1535 N N . TYR A 1 199 ? -5.266 -12.604 9.900 1.00 74.19 199 TYR A N 1
ATOM 1536 C CA . TYR A 1 199 ? -6.261 -13.119 10.846 1.00 74.19 199 TYR A CA 1
ATOM 1537 C C . TYR A 1 199 ? -5.834 -14.401 11.560 1.00 74.19 199 TYR A C 1
ATOM 1539 O O . TYR A 1 199 ? -6.303 -14.672 12.659 1.00 74.19 199 TYR A O 1
ATOM 1547 N N . GLY A 1 200 ? -4.950 -15.199 10.959 1.00 68.44 200 GLY A N 1
ATOM 1548 C CA . GLY A 1 200 ? -4.352 -16.355 11.623 1.00 68.44 200 GLY A CA 1
ATOM 1549 C C . GLY A 1 200 ? -3.391 -15.947 12.740 1.00 68.44 200 GLY A C 1
ATOM 1550 O O . GLY A 1 200 ? -3.478 -16.497 13.834 1.00 68.44 200 GLY A O 1
ATOM 1551 N N . MET A 1 201 ? -2.525 -14.963 12.481 1.00 70.06 201 MET A N 1
ATOM 1552 C CA . MET A 1 201 ? -1.556 -14.445 13.451 1.00 70.06 201 MET A CA 1
ATOM 1553 C C . MET A 1 201 ? -2.260 -13.751 14.618 1.00 70.06 201 MET A C 1
ATOM 1555 O O . MET A 1 201 ? -1.975 -14.048 15.774 1.00 70.06 201 MET A O 1
ATOM 1559 N N . TYR A 1 202 ? -3.260 -12.908 14.334 1.00 67.25 202 TYR A N 1
ATOM 1560 C CA . TYR A 1 202 ? -3.950 -12.184 15.401 1.00 67.25 202 TYR A CA 1
ATOM 1561 C C . TYR A 1 202 ? -4.946 -13.022 16.203 1.00 67.25 202 TYR A C 1
ATOM 1563 O O . TYR A 1 202 ? -5.351 -12.631 17.293 1.00 67.25 202 TYR A O 1
ATOM 1571 N N . ARG A 1 203 ? -5.302 -14.212 15.717 1.00 61.50 203 ARG A N 1
ATOM 1572 C CA . ARG A 1 203 ? -6.094 -15.178 16.484 1.00 61.50 203 ARG A CA 1
ATOM 1573 C C . ARG A 1 203 ? -5.318 -15.765 17.673 1.00 61.50 203 ARG A C 1
ATOM 1575 O O . ARG A 1 203 ? -5.957 -16.316 18.567 1.00 61.50 203 ARG A O 1
ATOM 1582 N N . MET A 1 204 ? -3.982 -15.662 17.691 1.00 60.38 204 MET A N 1
ATOM 1583 C CA . MET A 1 204 ? -3.160 -16.038 18.853 1.00 60.38 204 MET A CA 1
ATOM 1584 C C . MET A 1 204 ? -3.331 -15.055 20.017 1.00 60.38 204 MET A C 1
ATOM 1586 O O . MET A 1 204 ? -3.279 -15.477 21.167 1.00 60.38 204 MET A O 1
ATOM 1590 N N . PHE A 1 205 ? -3.658 -13.791 19.733 1.00 58.06 205 PHE A N 1
ATOM 1591 C CA . PHE A 1 205 ? -4.124 -12.823 20.729 1.00 58.06 205 PHE A CA 1
ATOM 1592 C C . PHE A 1 205 ? -5.622 -13.025 20.976 1.00 58.06 205 PHE A C 1
ATOM 1594 O O . PHE A 1 205 ? -6.419 -12.129 20.724 1.00 58.06 205 PHE A O 1
ATOM 1601 N N . GLY A 1 206 ? -6.005 -14.249 21.354 1.00 52.38 206 GLY A N 1
ATOM 1602 C CA . GLY A 1 206 ? -7.359 -14.806 21.278 1.00 52.38 206 GLY A CA 1
ATOM 1603 C C . GLY A 1 206 ? -8.512 -13.901 21.720 1.00 52.38 206 GLY A C 1
ATOM 1604 O O . GLY A 1 206 ? -9.608 -14.082 21.200 1.00 52.38 206 GLY A O 1
ATOM 1605 N N . ASP A 1 207 ? -8.272 -12.913 22.576 1.00 57.75 207 ASP A N 1
ATOM 1606 C CA . ASP A 1 207 ? -9.268 -11.968 23.083 1.00 57.75 207 ASP A CA 1
ATOM 1607 C C . ASP A 1 207 ? -9.567 -10.796 22.126 1.00 57.75 207 ASP A C 1
ATOM 1609 O O . ASP A 1 207 ? -10.702 -10.323 22.075 1.00 57.75 207 ASP A O 1
ATOM 1613 N N . LEU A 1 208 ? -8.620 -10.408 21.260 1.00 60.62 208 LEU A N 1
ATOM 1614 C CA . LEU A 1 208 ? -8.745 -9.241 20.372 1.00 60.62 208 LEU A CA 1
ATOM 1615 C C . LEU A 1 208 ? -9.909 -9.332 19.389 1.00 60.62 208 LEU A C 1
ATOM 1617 O O . LEU A 1 208 ? -10.614 -8.363 19.135 1.00 60.62 208 LEU A O 1
ATOM 1621 N N . PHE A 1 209 ? -10.106 -10.509 18.803 1.00 62.69 209 PHE A N 1
ATOM 1622 C CA . PHE A 1 209 ? -11.115 -10.718 17.763 1.00 62.69 209 PHE A CA 1
ATOM 1623 C C . PHE A 1 209 ? -12.231 -11.672 18.203 1.00 62.69 209 PHE A C 1
ATOM 1625 O O . PHE A 1 209 ? -13.105 -11.990 17.400 1.00 62.69 209 PHE A O 1
ATOM 1632 N N . ARG A 1 210 ? -12.225 -12.131 19.465 1.00 60.19 210 ARG A N 1
ATOM 1633 C CA . ARG A 1 210 ? -13.326 -12.906 20.072 1.00 60.19 210 ARG A CA 1
ATOM 1634 C C . ARG A 1 210 ? -14.243 -12.069 20.965 1.00 60.19 210 ARG A C 1
ATOM 1636 O O . ARG A 1 210 ? -15.253 -12.599 21.426 1.00 60.19 210 ARG A O 1
ATOM 1643 N N . GLY A 1 211 ? -13.918 -10.795 21.189 1.00 62.69 211 GLY A N 1
ATOM 1644 C CA . GLY A 1 211 ? -14.786 -9.865 21.904 1.00 62.69 211 GLY A CA 1
ATOM 1645 C C . GLY A 1 211 ? -16.175 -9.721 21.251 1.00 62.69 211 GLY A C 1
ATOM 1646 O O . GLY A 1 211 ? -16.324 -9.955 20.044 1.00 62.69 211 GLY A O 1
ATOM 1647 N N . PRO A 1 212 ? -17.209 -9.334 22.023 1.00 60.31 212 PRO A N 1
ATOM 1648 C CA . PRO A 1 212 ? -18.566 -9.169 21.510 1.00 60.31 212 PRO A CA 1
ATOM 1649 C C . PRO A 1 212 ? -18.597 -8.228 20.297 1.00 60.31 212 PRO A C 1
ATOM 1651 O O . PRO A 1 212 ? -18.166 -7.083 20.380 1.00 60.31 212 PRO A O 1
ATOM 1654 N N . GLY A 1 213 ? -19.114 -8.709 19.163 1.00 71.88 213 GLY A N 1
ATOM 1655 C CA . GLY A 1 213 ? -19.300 -7.903 17.949 1.00 71.88 213 GLY A CA 1
ATOM 1656 C C . GLY A 1 213 ? -18.206 -8.025 16.882 1.00 71.88 213 GLY A C 1
ATOM 1657 O O . GLY A 1 213 ? -18.428 -7.556 15.762 1.00 71.88 213 GLY A O 1
ATOM 1658 N N . TYR A 1 214 ? -17.086 -8.704 17.158 1.00 75.12 214 TYR A N 1
ATOM 1659 C CA . TYR A 1 214 ? -16.034 -8.973 16.169 1.00 75.12 214 TYR A CA 1
ATOM 1660 C C . TYR A 1 214 ? -16.079 -10.408 15.636 1.00 75.12 214 TYR A C 1
ATOM 1662 O O . TYR A 1 214 ? -16.465 -11.359 16.314 1.00 75.12 214 TYR A O 1
ATOM 1670 N N . TYR A 1 215 ? -15.681 -10.574 14.377 1.00 72.44 215 TYR A N 1
ATOM 1671 C CA . TYR A 1 215 ? -15.535 -11.880 13.752 1.00 72.44 215 TYR A CA 1
ATOM 1672 C C . TYR A 1 215 ? -14.173 -12.501 14.104 1.00 72.44 215 TYR A C 1
ATOM 1674 O O . TYR A 1 215 ? -13.152 -12.146 13.520 1.00 72.44 215 TYR A O 1
ATOM 1682 N N . GLY A 1 216 ? -14.166 -13.484 15.010 1.00 67.00 216 GLY A N 1
ATOM 1683 C CA . GLY A 1 216 ? -12.957 -14.214 15.444 1.00 67.00 216 GLY A CA 1
ATOM 1684 C C . GLY A 1 216 ? -12.523 -15.381 14.544 1.00 67.00 216 GLY A C 1
ATOM 1685 O O . GLY A 1 216 ? -11.711 -16.229 14.943 1.00 67.00 216 GLY A O 1
ATOM 1686 N N . GLY A 1 217 ? -13.119 -15.485 13.353 1.00 71.81 217 GLY A N 1
ATOM 1687 C CA . GLY A 1 217 ? -12.858 -16.545 12.383 1.00 71.81 217 GLY A CA 1
ATOM 1688 C C . GLY A 1 217 ? -11.794 -16.178 11.348 1.00 71.81 217 GLY A C 1
ATOM 1689 O O . GLY A 1 217 ? -11.350 -15.038 11.232 1.00 71.81 217 GLY A O 1
ATOM 1690 N N . ARG A 1 218 ? -11.386 -17.170 10.553 1.00 78.69 218 ARG A N 1
ATOM 1691 C CA . ARG A 1 218 ? -10.490 -16.956 9.410 1.00 78.69 218 ARG A CA 1
ATOM 1692 C C . ARG A 1 218 ? -11.272 -16.310 8.268 1.00 78.69 218 ARG A C 1
ATOM 1694 O O . ARG A 1 218 ? -12.363 -16.765 7.936 1.00 78.69 218 ARG A O 1
ATOM 1701 N N . ILE A 1 219 ? -10.697 -15.306 7.614 1.00 83.00 219 ILE A N 1
ATOM 1702 C CA . ILE A 1 219 ? -11.266 -14.793 6.364 1.00 83.00 219 ILE A CA 1
ATOM 1703 C C . ILE A 1 219 ? -10.870 -15.714 5.221 1.00 83.00 219 ILE A C 1
ATOM 1705 O O . ILE A 1 219 ? -9.692 -15.776 4.873 1.00 83.00 219 ILE A O 1
ATOM 1709 N N . GLY A 1 220 ? -11.859 -16.380 4.629 1.00 85.88 220 GLY A N 1
ATOM 1710 C CA . GLY A 1 220 ? -11.694 -17.157 3.406 1.00 85.88 220 GLY A CA 1
ATOM 1711 C C . GLY A 1 220 ? -11.554 -16.277 2.160 1.00 85.88 220 GLY A C 1
ATOM 1712 O O . GLY A 1 220 ? -12.143 -15.198 2.078 1.00 85.88 220 GLY A O 1
ATOM 1713 N N . TYR A 1 221 ? -10.802 -16.758 1.171 1.00 88.81 221 TYR A N 1
ATOM 1714 C CA . TYR A 1 221 ? -10.602 -16.068 -0.104 1.00 88.81 221 TYR A CA 1
ATOM 1715 C C . TYR A 1 221 ? -11.926 -15.835 -0.832 1.00 88.81 221 TYR A C 1
ATOM 1717 O O . TYR A 1 221 ? -12.275 -14.693 -1.122 1.00 88.81 221 TYR A O 1
ATOM 1725 N N . ASP A 1 222 ? -12.692 -16.907 -1.057 1.00 89.25 222 ASP A N 1
ATOM 1726 C CA . ASP A 1 222 ? -13.927 -16.876 -1.845 1.00 89.25 222 ASP A CA 1
ATOM 1727 C C . ASP A 1 222 ? -14.963 -15.915 -1.231 1.00 89.25 222 ASP A C 1
ATOM 1729 O O . ASP A 1 222 ? -15.537 -15.078 -1.927 1.00 89.25 222 ASP A O 1
ATOM 1733 N N . SER A 1 223 ? -15.163 -15.968 0.092 1.00 85.62 223 SER A N 1
ATOM 1734 C CA . SER A 1 223 ? -16.143 -15.127 0.797 1.00 85.62 223 SER A CA 1
ATOM 1735 C C . SER A 1 223 ? -15.745 -13.651 0.846 1.00 85.62 223 SER A C 1
ATOM 1737 O O . SER A 1 223 ? -16.607 -12.766 0.792 1.00 85.62 223 SER A O 1
ATOM 1739 N N . TRP A 1 224 ? -14.447 -13.362 0.930 1.00 86.12 224 TRP A N 1
ATOM 1740 C CA . TRP A 1 224 ? -13.950 -11.993 0.900 1.00 86.12 224 TRP A CA 1
ATOM 1741 C C . TRP A 1 224 ? -13.984 -11.404 -0.511 1.00 86.12 224 TRP A C 1
ATOM 1743 O O . TRP A 1 224 ? -14.451 -10.274 -0.685 1.00 86.12 224 TRP A O 1
ATOM 1753 N N . ASN A 1 225 ? -13.555 -12.170 -1.519 1.00 88.50 225 ASN A N 1
ATOM 1754 C CA . ASN A 1 225 ? -13.479 -11.698 -2.901 1.00 88.50 225 ASN A CA 1
ATOM 1755 C C . ASN A 1 225 ? -14.829 -11.643 -3.608 1.00 88.50 225 ASN A C 1
ATOM 1757 O O . ASN A 1 225 ? -14.994 -10.806 -4.496 1.00 88.50 225 ASN A O 1
ATOM 1761 N N . ALA A 1 226 ? -15.8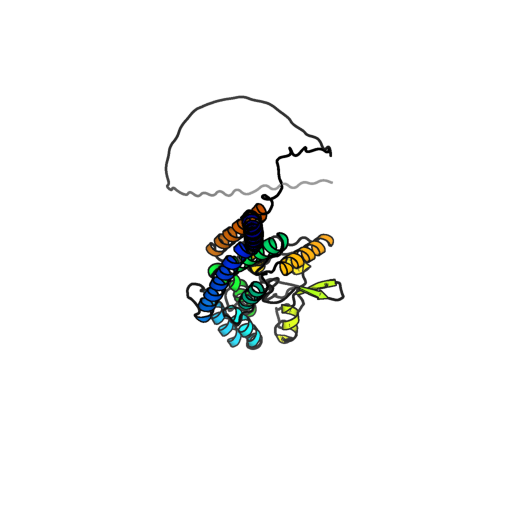20 -12.436 -3.190 1.00 85.81 226 ALA A N 1
ATOM 1762 C CA . ALA A 1 226 ? -17.165 -12.421 -3.776 1.00 85.81 226 ALA A CA 1
ATOM 1763 C C . ALA A 1 226 ? -17.895 -11.082 -3.611 1.00 85.81 226 ALA A C 1
ATOM 1765 O O . ALA A 1 226 ? -18.842 -10.798 -4.342 1.00 85.81 226 ALA A O 1
ATOM 1766 N N . ARG A 1 227 ? -17.475 -10.242 -2.661 1.00 84.56 227 ARG A N 1
ATOM 1767 C CA . ARG A 1 227 ? -18.083 -8.934 -2.403 1.00 84.56 227 ARG A CA 1
ATOM 1768 C C . ARG A 1 227 ? -17.072 -7.839 -2.662 1.00 84.56 227 ARG A C 1
ATOM 1770 O O . ARG A 1 227 ? -15.889 -8.001 -2.369 1.00 84.56 227 ARG A O 1
ATOM 1777 N N . SER A 1 228 ? -17.531 -6.719 -3.215 1.00 79.38 228 SER A N 1
ATOM 1778 C CA . SER A 1 228 ? -16.699 -5.521 -3.271 1.00 79.38 228 SER A CA 1
ATOM 1779 C C . SER A 1 228 ? -16.447 -5.055 -1.841 1.00 79.38 228 SER A C 1
ATOM 1781 O O . SER A 1 228 ? -17.370 -4.987 -1.028 1.00 79.38 228 SER A O 1
ATOM 1783 N N . ARG A 1 229 ? -15.183 -4.787 -1.534 1.00 82.50 229 ARG A N 1
ATOM 1784 C CA . ARG A 1 229 ? -14.743 -4.223 -0.263 1.00 82.50 229 ARG A CA 1
ATOM 1785 C C . ARG A 1 229 ? -14.075 -2.899 -0.584 1.00 82.50 229 ARG A C 1
ATOM 1787 O O . ARG A 1 229 ? -13.342 -2.823 -1.569 1.00 82.50 229 ARG A O 1
ATOM 1794 N N . ASN A 1 230 ? -14.327 -1.884 0.230 1.00 84.44 230 ASN A N 1
ATOM 1795 C CA . ASN A 1 230 ? -13.522 -0.673 0.174 1.00 84.44 230 ASN A CA 1
ATO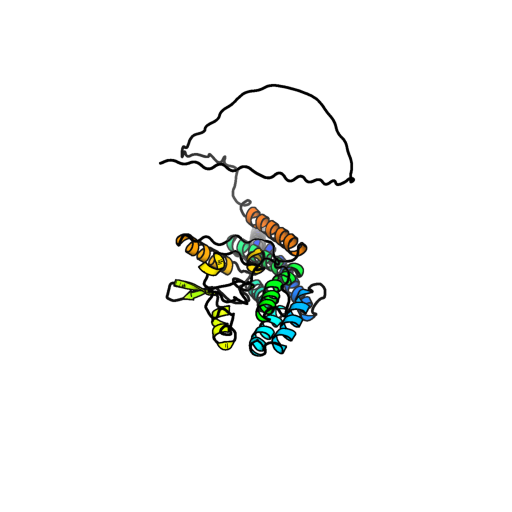M 1796 C C . ASN A 1 230 ? -12.131 -1.076 0.662 1.00 84.44 230 ASN A C 1
ATOM 1798 O O . ASN A 1 230 ? -12.018 -1.609 1.755 1.00 84.44 230 ASN A O 1
ATOM 1802 N N . SER A 1 231 ? -11.118 -0.969 -0.184 1.00 88.88 231 SER A N 1
ATOM 1803 C CA . SER A 1 231 ? -9.718 -1.237 0.152 1.00 88.88 231 SER A CA 1
ATOM 1804 C C . SER A 1 231 ? -8.880 -0.575 -0.924 1.00 88.88 231 SER A C 1
ATOM 1806 O O . SER A 1 231 ? -9.086 -0.834 -2.115 1.00 88.88 231 SER A O 1
ATOM 1808 N N . TYR A 1 232 ? -7.947 0.279 -0.525 1.00 91.12 232 TYR A N 1
ATOM 1809 C CA . TYR A 1 232 ? -7.036 0.945 -1.440 1.00 91.12 232 TYR A CA 1
ATOM 1810 C C . TYR A 1 232 ? -6.224 -0.084 -2.201 1.00 91.12 232 TYR A C 1
ATOM 1812 O O . TYR A 1 232 ? -6.139 -0.014 -3.431 1.00 91.12 232 TYR A O 1
ATOM 1820 N N . TYR A 1 233 ? -5.653 -1.059 -1.491 1.00 90.44 233 TYR A N 1
ATOM 1821 C CA . TYR A 1 233 ? -4.850 -2.091 -2.125 1.00 90.44 233 TYR A CA 1
ATOM 1822 C C . TYR A 1 233 ? -5.644 -2.834 -3.204 1.00 90.44 233 TYR A C 1
ATOM 1824 O O . TYR A 1 233 ? -5.185 -2.953 -4.339 1.00 90.44 233 TYR A O 1
ATOM 1832 N N . ARG A 1 234 ? -6.864 -3.279 -2.898 1.00 88.31 234 ARG A N 1
ATOM 1833 C CA . ARG A 1 234 ? -7.690 -4.004 -3.872 1.00 88.31 234 ARG A CA 1
ATOM 1834 C C . ARG A 1 234 ? -8.118 -3.130 -5.051 1.00 88.31 234 ARG A C 1
ATOM 1836 O O . ARG A 1 234 ? -8.064 -3.584 -6.193 1.00 88.31 234 ARG A O 1
ATOM 1843 N N . ASP A 1 235 ? -8.564 -1.905 -4.783 1.00 87.19 235 ASP A N 1
ATOM 1844 C CA . ASP A 1 235 ? -9.139 -1.031 -5.808 1.00 87.19 235 ASP A CA 1
ATOM 1845 C C . ASP A 1 235 ? -8.089 -0.409 -6.732 1.00 87.19 235 ASP A C 1
ATOM 1847 O O . ASP A 1 235 ? -8.353 -0.207 -7.925 1.00 87.19 235 ASP A O 1
ATOM 1851 N N . TYR A 1 236 ? -6.901 -0.130 -6.196 1.00 86.62 236 TYR A N 1
ATOM 1852 C CA . TYR A 1 236 ? -5.856 0.631 -6.877 1.00 86.62 236 TYR A CA 1
ATOM 1853 C C . TYR A 1 236 ? -4.456 0.066 -6.680 1.00 86.62 236 TYR A C 1
ATOM 1855 O O . TYR A 1 236 ? -3.673 0.048 -7.630 1.00 86.62 236 TYR A O 1
ATOM 1863 N N . GLY A 1 237 ? -4.126 -0.352 -5.460 1.00 87.75 237 GLY A N 1
ATOM 1864 C CA . GLY A 1 237 ? -2.751 -0.585 -5.030 1.00 87.75 237 GLY A CA 1
ATOM 1865 C C . GLY A 1 237 ? -2.132 -1.915 -5.457 1.00 87.75 237 GLY A C 1
ATOM 1866 O O . GLY A 1 237 ? -0.911 -2.022 -5.433 1.00 87.75 237 GLY A O 1
ATOM 1867 N N . SER A 1 238 ? -2.909 -2.911 -5.881 1.00 88.56 238 SER A N 1
ATOM 1868 C CA . SER A 1 238 ? -2.412 -4.263 -6.191 1.00 88.56 238 SER A CA 1
ATOM 1869 C C . SER A 1 238 ? -1.340 -4.279 -7.281 1.00 88.56 238 SER A C 1
ATOM 1871 O O . SER A 1 238 ? -0.348 -5.002 -7.188 1.00 88.56 238 SER A O 1
ATOM 1873 N N . ASP A 1 239 ? -1.480 -3.405 -8.275 1.00 88.81 239 ASP A N 1
ATOM 1874 C CA . ASP A 1 239 ? -0.505 -3.235 -9.349 1.00 88.81 239 ASP A CA 1
ATOM 1875 C C . ASP A 1 239 ? 0.778 -2.509 -8.925 1.00 88.81 239 ASP A C 1
ATOM 1877 O O . ASP A 1 239 ? 1.797 -2.669 -9.594 1.00 88.81 239 ASP A O 1
ATOM 1881 N N . ALA A 1 240 ? 0.737 -1.716 -7.854 1.00 90.38 240 ALA A N 1
ATOM 1882 C CA . ALA A 1 240 ? 1.874 -0.936 -7.366 1.00 90.38 240 ALA A CA 1
ATOM 1883 C C . ALA A 1 240 ? 2.616 -1.667 -6.235 1.00 90.38 240 ALA A C 1
ATOM 1885 O O . ALA A 1 240 ? 3.834 -1.840 -6.278 1.00 90.38 240 ALA A O 1
ATOM 1886 N N . TYR A 1 241 ? 1.875 -2.139 -5.234 1.00 90.88 241 TYR A N 1
ATOM 1887 C CA . TYR A 1 241 ? 2.410 -2.720 -4.004 1.00 90.88 241 TYR A CA 1
ATOM 1888 C C . TYR A 1 241 ? 2.562 -4.245 -4.062 1.00 90.88 241 TYR A C 1
ATOM 1890 O O . TYR A 1 241 ? 3.350 -4.790 -3.296 1.00 90.88 241 TYR A O 1
ATOM 1898 N N . GLY A 1 242 ? 1.864 -4.933 -4.973 1.00 89.44 242 GLY A N 1
ATOM 1899 C CA . GLY A 1 242 ? 2.079 -6.357 -5.245 1.00 89.44 242 GLY A CA 1
ATOM 1900 C C . GLY A 1 242 ? 3.281 -6.609 -6.155 1.00 89.44 242 GLY A C 1
ATOM 1901 O O . GLY A 1 242 ? 3.496 -5.874 -7.122 1.00 89.44 242 GLY A O 1
ATOM 1902 N N . SER A 1 243 ? 4.032 -7.675 -5.886 1.00 87.19 243 SER A N 1
ATOM 1903 C CA . SER A 1 243 ? 5.041 -8.204 -6.809 1.00 87.19 243 SER A CA 1
ATOM 1904 C C . SER A 1 243 ? 4.390 -8.949 -7.984 1.00 87.19 243 SER A C 1
ATOM 1906 O O . SER A 1 243 ? 3.182 -9.216 -8.004 1.00 87.19 243 SER A O 1
ATOM 1908 N N . SER A 1 244 ? 5.189 -9.331 -8.986 1.00 85.69 244 SER A N 1
ATOM 1909 C CA . SER A 1 244 ? 4.714 -10.213 -10.067 1.00 85.69 244 SER A CA 1
ATOM 1910 C C . SER A 1 244 ? 4.146 -11.534 -9.528 1.00 85.69 244 SER A C 1
ATOM 1912 O O . SER A 1 244 ? 3.085 -11.980 -9.969 1.00 85.69 244 SER A O 1
ATOM 1914 N N . ARG A 1 245 ? 4.801 -12.103 -8.510 1.00 87.62 245 ARG A N 1
ATOM 1915 C CA . ARG A 1 245 ? 4.395 -13.350 -7.851 1.00 87.62 245 ARG A CA 1
ATOM 1916 C C . ARG A 1 245 ? 3.047 -13.209 -7.141 1.00 87.62 245 ARG A C 1
ATOM 1918 O O . ARG A 1 245 ? 2.192 -14.078 -7.283 1.00 87.62 245 ARG A O 1
ATOM 1925 N N . ASP A 1 246 ? 2.819 -12.097 -6.442 1.00 88.75 246 ASP A N 1
ATOM 1926 C CA . ASP A 1 246 ? 1.549 -11.843 -5.741 1.00 88.75 246 ASP A CA 1
ATOM 1927 C C . ASP A 1 246 ? 0.374 -11.724 -6.715 1.00 88.75 246 ASP A C 1
ATOM 1929 O O . ASP A 1 246 ? -0.722 -12.238 -6.467 1.00 88.75 246 ASP A O 1
ATOM 1933 N N . ARG A 1 247 ? 0.615 -11.078 -7.862 1.00 87.62 247 ARG A N 1
ATOM 1934 C CA . ARG A 1 247 ? -0.380 -10.939 -8.931 1.00 87.62 247 ARG A CA 1
ATOM 1935 C C . ARG A 1 247 ? -0.723 -12.283 -9.565 1.00 87.62 247 ARG A C 1
ATOM 1937 O O . ARG A 1 247 ? -1.903 -12.570 -9.740 1.00 87.62 247 ARG A O 1
ATOM 1944 N N . GLN A 1 248 ? 0.280 -13.110 -9.867 1.00 89.94 248 GLN A N 1
ATOM 1945 C CA . GLN A 1 248 ? 0.065 -14.465 -10.392 1.00 89.94 248 GLN A CA 1
ATOM 1946 C C . GLN A 1 248 ? -0.739 -15.311 -9.406 1.00 89.94 248 GLN A C 1
ATOM 1948 O O . GLN A 1 248 ? -1.776 -15.859 -9.763 1.00 89.94 248 GLN A O 1
ATOM 1953 N N . ARG A 1 249 ? -0.342 -15.299 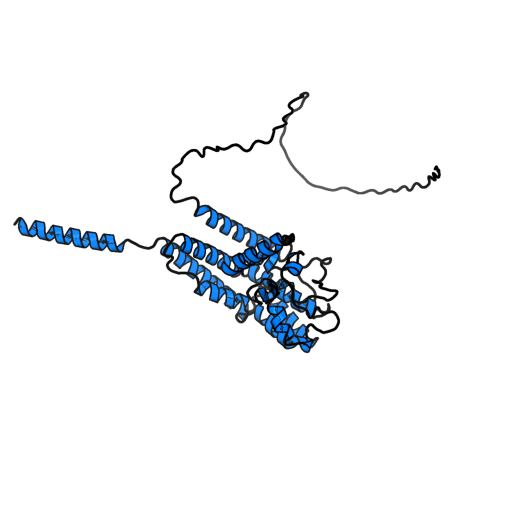-8.132 1.00 90.56 249 ARG A N 1
ATOM 1954 C CA . ARG A 1 249 ? -1.057 -16.009 -7.073 1.00 90.56 249 ARG A CA 1
ATOM 1955 C C . ARG A 1 249 ? -2.517 -15.577 -6.958 1.00 90.56 249 ARG A C 1
ATOM 1957 O O . ARG A 1 249 ? -3.397 -16.411 -6.777 1.00 90.56 249 ARG A O 1
ATOM 1964 N N . THR A 1 250 ? -2.777 -14.276 -7.047 1.00 89.81 250 THR A N 1
ATOM 1965 C CA . THR A 1 250 ? -4.146 -13.747 -7.017 1.00 89.81 250 THR A CA 1
ATOM 1966 C C . THR A 1 250 ? -4.941 -14.218 -8.234 1.00 89.81 250 THR A C 1
ATOM 1968 O O . THR A 1 250 ? -6.082 -14.634 -8.070 1.00 89.81 250 THR A O 1
ATOM 1971 N N . ALA A 1 251 ? -4.336 -14.230 -9.425 1.00 91.38 251 ALA A N 1
ATOM 1972 C CA . ALA A 1 251 ? -4.976 -14.732 -10.639 1.00 91.38 251 ALA A CA 1
ATOM 1973 C C . ALA A 1 251 ? -5.313 -16.233 -10.554 1.00 91.38 251 ALA A C 1
ATOM 1975 O O . ALA A 1 251 ? -6.385 -16.645 -11.001 1.00 91.38 251 ALA A O 1
ATOM 1976 N N . ASP A 1 252 ? -4.443 -17.040 -9.944 1.00 92.44 252 ASP A N 1
ATOM 1977 C CA . ASP A 1 252 ? -4.688 -18.471 -9.729 1.00 92.44 252 ASP A CA 1
ATOM 1978 C C . ASP A 1 252 ? -5.840 -18.714 -8.749 1.00 92.44 252 ASP A C 1
ATOM 1980 O O . ASP A 1 252 ? -6.690 -19.580 -8.974 1.00 92.44 252 ASP A O 1
ATOM 1984 N N . LEU A 1 253 ? -5.907 -17.926 -7.673 1.00 91.62 253 LEU A N 1
ATOM 1985 C CA . LEU A 1 253 ? -7.007 -17.988 -6.712 1.00 91.62 253 LEU A CA 1
ATOM 1986 C C . LEU A 1 253 ? -8.332 -17.529 -7.346 1.00 91.62 253 LEU A C 1
ATOM 1988 O O . LEU A 1 253 ? -9.353 -18.193 -7.168 1.00 91.62 253 LEU A O 1
ATOM 1992 N N . ASP A 1 254 ? -8.314 -16.463 -8.151 1.00 92.25 254 ASP A N 1
ATOM 1993 C CA . ASP A 1 254 ? -9.473 -15.994 -8.920 1.00 92.25 254 ASP A CA 1
ATOM 1994 C C . ASP A 1 254 ? -9.962 -17.060 -9.911 1.00 92.25 254 ASP A C 1
ATOM 1996 O O . ASP A 1 254 ? -11.169 -17.231 -10.096 1.00 92.25 254 ASP A O 1
ATOM 2000 N N . LYS A 1 255 ? -9.041 -17.788 -10.556 1.00 92.62 255 LYS A N 1
ATOM 2001 C CA . LYS A 1 255 ? -9.375 -18.916 -11.434 1.00 92.62 255 LYS A CA 1
ATOM 2002 C C . LYS A 1 255 ? -10.054 -20.032 -10.644 1.00 92.62 255 LYS A C 1
ATOM 2004 O O . LYS A 1 255 ? -11.150 -20.439 -11.011 1.00 92.62 255 LYS A O 1
ATOM 2009 N N . GLY A 1 256 ? -9.468 -20.449 -9.521 1.00 91.38 256 GLY A N 1
ATOM 2010 C CA . GLY A 1 256 ? -10.058 -21.479 -8.663 1.00 91.38 256 GLY A CA 1
ATOM 2011 C C . GLY A 1 256 ? -11.438 -21.095 -8.117 1.00 91.38 256 GLY A C 1
ATOM 2012 O O . GLY A 1 256 ? -12.307 -21.950 -7.980 1.00 91.38 256 GLY A O 1
ATOM 2013 N N . MET A 1 257 ? -11.673 -19.811 -7.847 1.00 92.00 257 MET A N 1
ATOM 2014 C CA . MET A 1 257 ? -12.990 -19.296 -7.469 1.00 92.00 257 MET A CA 1
ATOM 2015 C C . MET A 1 257 ? -14.003 -19.428 -8.621 1.00 92.00 257 MET A C 1
ATOM 2017 O O . MET A 1 257 ? -15.124 -19.892 -8.402 1.00 92.00 257 MET A O 1
ATOM 2021 N N . ARG A 1 258 ? -13.601 -19.089 -9.855 1.00 92.56 258 ARG A N 1
ATOM 2022 C CA . ARG A 1 258 ? -14.436 -19.234 -11.065 1.00 92.56 258 ARG A CA 1
ATOM 2023 C C . ARG A 1 258 ? -14.771 -20.682 -11.378 1.00 92.56 258 ARG A C 1
ATOM 2025 O O . ARG A 1 258 ? -15.908 -20.958 -11.751 1.00 92.56 258 ARG A O 1
ATOM 2032 N N . ASP A 1 259 ? -13.830 -21.593 -11.160 1.00 91.56 259 ASP A N 1
ATOM 2033 C CA . ASP A 1 259 ? -14.040 -23.031 -11.345 1.00 91.56 259 ASP A CA 1
ATOM 2034 C C . ASP A 1 259 ? -15.116 -23.579 -10.381 1.00 91.56 259 ASP A C 1
ATOM 2036 O O . ASP A 1 259 ? -15.815 -24.534 -10.706 1.00 91.56 259 ASP A O 1
ATOM 2040 N N . LYS A 1 260 ? -15.326 -22.925 -9.228 1.00 89.69 260 LYS A N 1
ATOM 2041 C CA . LYS A 1 260 ? -16.419 -23.215 -8.276 1.00 89.69 260 LYS A CA 1
ATOM 2042 C C . LYS A 1 260 ? -17.733 -22.486 -8.595 1.00 89.69 260 LYS A C 1
ATOM 2044 O O . LYS A 1 260 ? -18.653 -22.500 -7.780 1.00 89.69 260 LYS A O 1
ATOM 2049 N N . GLY A 1 261 ? -17.823 -21.796 -9.732 1.00 91.50 261 GLY A N 1
ATOM 2050 C CA . GLY A 1 261 ? -18.998 -21.009 -10.120 1.00 91.50 261 GLY A CA 1
ATOM 2051 C C . GLY A 1 261 ? -19.130 -19.659 -9.406 1.00 91.50 261 GLY A C 1
ATOM 2052 O O . GLY A 1 261 ? -20.179 -19.023 -9.490 1.00 91.50 261 GLY A O 1
ATOM 2053 N N . LEU A 1 262 ? -18.087 -19.195 -8.713 1.00 91.19 262 LEU A N 1
ATOM 2054 C CA . LEU A 1 262 ? -18.070 -17.904 -8.029 1.00 91.19 262 LEU A CA 1
ATOM 2055 C C . LEU A 1 262 ? -17.267 -16.879 -8.838 1.00 91.19 262 LEU A C 1
ATOM 2057 O O . LEU A 1 262 ? -16.233 -17.188 -9.421 1.00 91.19 262 LEU A O 1
ATOM 2061 N N . THR A 1 263 ? -17.700 -15.619 -8.853 1.00 88.94 263 THR A N 1
ATOM 2062 C CA . THR A 1 263 ? -16.970 -14.553 -9.556 1.00 88.94 263 THR A CA 1
ATOM 2063 C C . THR A 1 263 ? -16.380 -13.542 -8.578 1.00 88.94 263 THR A C 1
ATOM 2065 O O . THR A 1 263 ? -17.135 -13.002 -7.762 1.00 88.94 263 THR A O 1
ATOM 2068 N N . PRO A 1 264 ? -15.079 -13.215 -8.683 1.00 88.00 264 PRO A N 1
ATOM 2069 C CA . PRO A 1 264 ? -14.485 -12.129 -7.914 1.00 88.00 264 PRO A CA 1
ATOM 2070 C C . PRO A 1 264 ? -15.206 -10.813 -8.208 1.00 88.00 264 PRO A C 1
ATOM 2072 O O . PRO A 1 264 ? -15.421 -10.445 -9.369 1.00 88.00 264 PRO A O 1
ATOM 2075 N N . ALA A 1 265 ? -15.590 -10.089 -7.162 1.00 87.44 265 ALA A N 1
ATOM 2076 C CA . ALA A 1 265 ? -16.245 -8.804 -7.326 1.00 87.44 265 ALA A CA 1
ATOM 2077 C C . ALA A 1 265 ? -15.265 -7.777 -7.898 1.00 87.44 265 ALA A C 1
ATOM 2079 O O . ALA A 1 265 ? -14.122 -7.643 -7.446 1.00 87.44 265 ALA A O 1
ATOM 2080 N N . LYS A 1 266 ? -15.751 -7.021 -8.885 1.00 85.69 266 LYS A N 1
ATOM 2081 C CA . LYS A 1 266 ? -14.963 -5.988 -9.554 1.00 85.69 266 LYS A CA 1
ATOM 2082 C C . LYS A 1 266 ? -14.587 -4.879 -8.560 1.00 85.69 266 LYS A C 1
ATOM 2084 O O . LYS A 1 266 ? -15.443 -4.479 -7.764 1.00 85.69 266 LYS A O 1
ATOM 2089 N N . PRO A 1 267 ? -13.349 -4.359 -8.616 1.00 81.94 267 PRO A N 1
ATOM 2090 C CA . PRO A 1 267 ? -12.962 -3.227 -7.788 1.00 81.94 267 PRO A CA 1
ATOM 2091 C C . PRO A 1 267 ? -13.791 -1.993 -8.159 1.00 81.94 267 PRO A C 1
ATOM 2093 O O . PRO A 1 267 ? -13.951 -1.688 -9.346 1.00 81.94 267 PRO A O 1
ATOM 2096 N N . LYS A 1 268 ? -14.346 -1.300 -7.159 1.00 77.88 268 LYS A N 1
ATOM 2097 C CA . LYS A 1 268 ? -15.265 -0.170 -7.390 1.00 77.88 268 LYS A CA 1
ATOM 2098 C C . LYS A 1 268 ? -14.522 1.084 -7.819 1.00 77.88 268 LYS A C 1
ATOM 2100 O O . LYS A 1 268 ? -15.100 1.909 -8.522 1.00 77.88 268 LYS A O 1
ATOM 2105 N N . ARG A 1 269 ? -13.242 1.206 -7.448 1.00 81.31 269 ARG A N 1
ATOM 2106 C CA . ARG A 1 269 ? -12.404 2.368 -7.766 1.00 81.31 269 ARG A CA 1
ATOM 2107 C C . ARG A 1 269 ? -13.072 3.664 -7.301 1.00 81.31 269 ARG A C 1
ATOM 2109 O O . ARG A 1 269 ? -13.235 4.617 -8.070 1.00 81.31 269 ARG A O 1
ATOM 2116 N N . GLN A 1 270 ? -13.457 3.680 -6.032 1.00 79.00 270 GLN A N 1
ATOM 2117 C CA . GLN A 1 270 ? -14.052 4.851 -5.377 1.00 79.00 270 GLN A CA 1
ATOM 2118 C C . GLN A 1 270 ? -13.259 5.305 -4.150 1.00 79.00 270 GLN A C 1
ATOM 2120 O O . GLN A 1 270 ? -13.525 6.373 -3.613 1.00 79.00 270 GLN A O 1
ATOM 2125 N N . TYR A 1 271 ? -12.264 4.521 -3.746 1.00 83.56 271 TYR A N 1
ATOM 2126 C CA . TYR A 1 271 ? -11.468 4.751 -2.554 1.00 83.56 271 TYR A CA 1
ATOM 2127 C C . TYR A 1 271 ? -10.273 5.691 -2.802 1.00 83.56 271 TYR A C 1
ATOM 2129 O O . TYR A 1 271 ? -9.698 5.712 -3.891 1.00 83.56 271 TYR A O 1
ATOM 2137 N N . GLY A 1 272 ? -9.869 6.457 -1.791 1.00 85.12 272 GLY A N 1
ATOM 2138 C CA . GLY A 1 272 ? -8.729 7.374 -1.887 1.00 85.12 272 GLY A CA 1
ATOM 2139 C C . GLY A 1 272 ? -9.018 8.731 -2.533 1.00 85.12 272 GLY A C 1
ATOM 2140 O O . GLY A 1 272 ? -10.121 9.034 -3.002 1.00 85.12 272 GLY A O 1
ATOM 2141 N N . SER A 1 273 ? -7.997 9.588 -2.542 1.00 88.62 273 SER A N 1
ATOM 2142 C CA . SER A 1 273 ? -8.130 10.980 -2.963 1.00 88.62 273 SER A CA 1
ATOM 2143 C C . SER A 1 273 ? -8.377 11.104 -4.478 1.00 88.62 273 SER A C 1
ATOM 2145 O O . SER A 1 273 ? -7.868 10.308 -5.274 1.00 88.62 273 SER A O 1
ATOM 2147 N N . PRO A 1 274 ? -9.121 12.124 -4.955 1.00 89.12 274 PRO A N 1
ATOM 2148 C CA . PRO A 1 274 ? -9.280 12.370 -6.393 1.00 89.12 274 PRO A CA 1
ATOM 2149 C C . PRO A 1 274 ? -7.942 12.511 -7.138 1.00 89.12 274 PRO A C 1
ATOM 2151 O O . PRO A 1 274 ? -7.789 12.016 -8.258 1.00 89.12 274 PRO A O 1
ATOM 2154 N N . ALA A 1 275 ? -6.960 13.155 -6.503 1.00 89.94 275 ALA A N 1
ATOM 2155 C CA . ALA A 1 275 ? -5.631 13.346 -7.065 1.00 89.94 275 ALA A CA 1
ATOM 2156 C C . ALA A 1 275 ? -4.848 12.022 -7.149 1.00 89.94 275 ALA A C 1
ATOM 2158 O O . ALA A 1 275 ? -4.248 11.741 -8.191 1.00 89.94 275 ALA A O 1
ATOM 2159 N N . GLY A 1 276 ? -4.921 11.173 -6.119 1.00 89.56 276 GLY A N 1
ATOM 2160 C CA . GLY A 1 276 ? -4.327 9.835 -6.118 1.00 89.56 276 GLY A CA 1
ATOM 2161 C C . GLY A 1 276 ? -4.933 8.940 -7.195 1.00 89.56 276 GLY A C 1
ATOM 2162 O O . GLY A 1 276 ? -4.207 8.345 -7.991 1.00 89.56 276 GLY A O 1
ATOM 2163 N N . ARG A 1 277 ? -6.262 8.944 -7.351 1.00 89.56 277 ARG A N 1
ATOM 2164 C CA . ARG A 1 277 ? -6.953 8.207 -8.430 1.00 89.56 277 ARG A CA 1
ATOM 2165 C C . ARG A 1 277 ? -6.478 8.624 -9.825 1.00 89.56 277 ARG A C 1
ATOM 2167 O O . ARG A 1 277 ? -6.272 7.775 -10.702 1.00 89.56 277 ARG A O 1
ATOM 2174 N N . LYS A 1 278 ? -6.258 9.926 -10.038 1.00 90.44 278 LYS A N 1
ATOM 2175 C CA . LYS A 1 278 ? -5.696 10.453 -11.291 1.00 90.44 278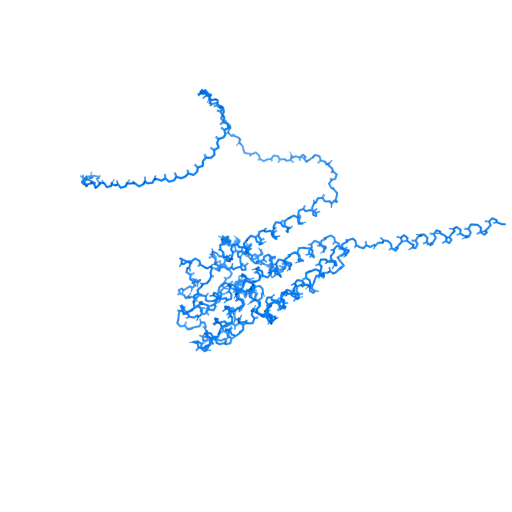 LYS A CA 1
ATOM 2176 C C . LYS A 1 278 ? -4.246 10.004 -11.486 1.00 90.44 278 LYS A C 1
ATOM 2178 O O . LYS A 1 278 ? -3.914 9.523 -12.568 1.00 90.44 278 LYS A O 1
ATOM 2183 N N . ARG A 1 279 ? -3.397 10.109 -10.456 1.00 91.25 279 ARG A N 1
ATOM 2184 C CA . ARG A 1 279 ? -1.999 9.638 -10.501 1.00 91.25 279 ARG A CA 1
ATOM 2185 C C . ARG A 1 279 ? -1.916 8.152 -10.827 1.00 91.25 279 ARG A C 1
ATOM 2187 O O . ARG A 1 279 ? -1.189 7.785 -11.748 1.00 91.25 279 ARG A O 1
ATOM 2194 N N . GLN A 1 280 ? -2.717 7.322 -10.167 1.00 88.44 280 GLN A N 1
ATOM 2195 C CA . GLN A 1 280 ? -2.746 5.883 -10.415 1.00 88.44 280 GLN A CA 1
ATOM 2196 C C . GLN A 1 280 ? -3.154 5.562 -11.854 1.00 88.44 280 GLN A C 1
ATOM 2198 O O . GLN A 1 280 ? -2.550 4.712 -12.508 1.00 88.44 280 GLN A O 1
ATOM 2203 N N . SER A 1 281 ? -4.136 6.291 -12.388 1.00 88.44 281 SER A N 1
ATOM 2204 C CA . SER A 1 281 ? -4.543 6.152 -13.788 1.00 88.44 281 SER A CA 1
ATOM 2205 C C . SER A 1 281 ? -3.384 6.462 -14.743 1.00 88.44 281 SER A C 1
ATOM 2207 O O . SER A 1 281 ? -3.155 5.701 -15.684 1.00 88.44 281 SER A O 1
ATOM 2209 N N . THR A 1 282 ? -2.595 7.505 -14.468 1.00 90.94 282 THR A N 1
ATOM 2210 C CA . THR A 1 282 ? -1.396 7.849 -15.250 1.00 90.94 282 THR A CA 1
ATOM 2211 C C . THR A 1 282 ? -0.352 6.733 -15.230 1.00 90.94 282 THR A C 1
ATOM 2213 O O . THR A 1 282 ? 0.108 6.324 -16.298 1.00 90.94 282 THR A O 1
ATOM 2216 N N . TYR A 1 283 ? -0.013 6.189 -14.057 1.00 91.19 283 TYR A N 1
ATOM 2217 C CA . TYR A 1 283 ? 0.940 5.075 -13.957 1.00 91.19 283 TYR A CA 1
ATOM 2218 C C . TYR A 1 283 ? 0.421 3.814 -14.657 1.00 91.19 283 TYR A C 1
ATOM 2220 O O . TYR A 1 283 ? 1.161 3.167 -15.399 1.00 91.19 283 TYR A O 1
ATOM 2228 N N . SER A 1 284 ? -0.871 3.502 -14.516 1.00 87.19 284 SER A N 1
ATOM 2229 C CA . SER A 1 284 ? -1.482 2.360 -15.206 1.00 87.19 284 SER A CA 1
ATOM 2230 C C . SER A 1 284 ? -1.422 2.503 -16.733 1.00 87.19 284 SER A C 1
ATOM 2232 O O . SER A 1 284 ? -1.154 1.533 -17.442 1.00 87.19 284 SER A O 1
ATOM 2234 N N . ALA A 1 285 ? -1.614 3.718 -17.258 1.00 87.94 285 ALA A N 1
ATOM 2235 C CA . ALA A 1 285 ? -1.503 4.003 -18.683 1.00 87.94 285 ALA A CA 1
ATOM 2236 C C . ALA A 1 285 ? -0.051 3.895 -19.170 1.00 87.94 285 ALA A C 1
ATOM 2238 O O . ALA A 1 285 ? 0.189 3.321 -20.233 1.00 87.94 285 ALA A O 1
ATOM 2239 N N . ALA A 1 286 ? 0.915 4.391 -18.392 1.00 86.19 286 ALA A N 1
ATOM 2240 C CA . ALA A 1 286 ? 2.340 4.255 -18.694 1.00 86.19 286 ALA A CA 1
ATOM 2241 C C . ALA A 1 286 ? 2.764 2.779 -18.760 1.00 86.19 286 ALA A C 1
ATOM 2243 O O . ALA A 1 286 ? 3.385 2.358 -19.737 1.00 86.19 286 ALA A O 1
ATOM 2244 N N . ARG A 1 287 ? 2.325 1.963 -17.797 1.00 84.25 287 ARG A N 1
ATOM 2245 C CA . ARG A 1 287 ? 2.607 0.522 -17.766 1.00 84.25 287 ARG A CA 1
ATOM 2246 C C . ARG A 1 287 ? 1.998 -0.237 -18.939 1.00 84.25 287 ARG A C 1
ATOM 2248 O O . ARG A 1 287 ? 2.654 -1.077 -19.555 1.00 84.25 287 ARG A O 1
ATOM 2255 N N . LYS A 1 288 ? 0.761 0.093 -19.316 1.00 83.56 288 LYS A N 1
ATOM 2256 C CA . LYS A 1 288 ? 0.128 -0.463 -20.525 1.00 83.56 288 LYS A CA 1
ATOM 2257 C C . LYS A 1 288 ? 0.896 -0.106 -21.795 1.00 83.56 288 LYS A C 1
ATOM 2259 O O . LYS A 1 288 ? 1.054 -0.948 -22.670 1.00 83.56 288 LYS A O 1
ATOM 2264 N N . ARG A 1 289 ? 1.405 1.124 -21.896 1.00 80.81 289 ARG A N 1
ATOM 2265 C CA . ARG A 1 289 ? 2.232 1.535 -23.039 1.00 80.81 289 ARG A CA 1
ATOM 2266 C C . ARG A 1 289 ? 3.531 0.740 -23.095 1.00 80.81 289 ARG A C 1
ATOM 2268 O O . ARG A 1 289 ? 3.844 0.220 -24.159 1.00 80.81 289 ARG A O 1
ATOM 2275 N N . ALA A 1 290 ? 4.218 0.574 -21.967 1.00 72.06 290 ALA A N 1
ATOM 2276 C CA . ALA A 1 290 ? 5.458 -0.195 -21.899 1.00 72.06 290 ALA A CA 1
ATOM 2277 C C . ALA A 1 290 ? 5.268 -1.669 -22.292 1.00 72.06 290 ALA A C 1
ATOM 2279 O O . ALA A 1 290 ? 5.993 -2.174 -23.140 1.00 72.06 290 ALA A O 1
ATOM 2280 N N . THR A 1 291 ? 4.229 -2.318 -21.762 1.00 70.56 291 THR A N 1
ATOM 2281 C CA . THR A 1 291 ? 3.877 -3.709 -22.113 1.00 70.56 291 THR A CA 1
ATOM 2282 C C . THR A 1 291 ? 3.427 -3.874 -23.569 1.00 70.56 291 THR A C 1
ATOM 2284 O O . THR A 1 291 ? 3.622 -4.929 -24.162 1.00 70.56 291 THR A O 1
ATOM 2287 N N . SER A 1 292 ? 2.843 -2.838 -24.183 1.00 65.00 292 SER A N 1
ATOM 2288 C CA . SER A 1 292 ? 2.451 -2.861 -25.602 1.00 65.00 292 SER A CA 1
ATOM 2289 C C . SER A 1 292 ? 3.579 -2.510 -26.582 1.00 65.00 292 SER A C 1
ATOM 2291 O O . SER A 1 292 ? 3.490 -2.846 -27.763 1.00 65.00 292 SER A O 1
ATOM 2293 N N . ALA A 1 293 ? 4.617 -1.807 -26.119 1.00 57.72 293 ALA A N 1
ATOM 2294 C CA . ALA A 1 293 ? 5.733 -1.356 -26.946 1.00 57.72 293 ALA A CA 1
ATOM 2295 C C . ALA A 1 293 ? 6.768 -2.467 -27.188 1.00 57.72 293 ALA A C 1
ATOM 2297 O O . ALA A 1 293 ? 7.328 -2.524 -28.282 1.00 57.72 293 ALA A O 1
ATOM 2298 N N . SER A 1 294 ? 6.962 -3.376 -26.225 1.00 52.69 294 SER A N 1
ATOM 2299 C CA . SER A 1 294 ? 7.814 -4.565 -26.389 1.00 52.69 294 SER A CA 1
ATOM 2300 C C . SER A 1 294 ? 7.270 -5.527 -27.450 1.00 52.69 294 SER A C 1
ATOM 2302 O O . SER A 1 294 ? 8.020 -6.023 -28.274 1.00 52.69 294 SER A O 1
ATOM 2304 N N . GLY A 1 295 ? 5.947 -5.687 -27.556 1.00 49.75 295 GLY A N 1
ATOM 2305 C CA . GLY A 1 295 ? 5.329 -6.548 -28.576 1.00 49.75 295 GLY A CA 1
ATOM 2306 C C . GLY A 1 295 ? 5.385 -6.027 -30.023 1.00 49.75 295 GLY A C 1
ATOM 2307 O O . GLY A 1 295 ? 4.800 -6.652 -30.908 1.00 49.75 295 GLY A O 1
ATOM 2308 N N . ARG A 1 296 ? 6.004 -4.865 -30.289 1.00 48.91 296 ARG A N 1
ATOM 2309 C CA . ARG A 1 296 ? 5.995 -4.208 -31.615 1.00 48.91 296 ARG A CA 1
ATOM 2310 C C . ARG A 1 296 ? 7.357 -3.997 -32.263 1.00 48.91 296 ARG A C 1
ATOM 2312 O O . ARG A 1 296 ? 7.394 -3.544 -33.406 1.00 48.91 296 ARG A O 1
ATOM 2319 N N . LYS A 1 297 ? 8.463 -4.324 -31.608 1.00 50.75 297 LYS A N 1
ATOM 2320 C CA . LYS A 1 297 ? 9.786 -4.223 -32.224 1.00 50.75 297 LYS A CA 1
ATOM 2321 C C . LYS A 1 297 ? 10.517 -5.522 -31.977 1.00 50.75 297 LYS A C 1
ATOM 2323 O O . LYS A 1 297 ? 10.850 -5.775 -30.842 1.00 50.75 297 LYS A O 1
ATOM 2328 N N . TYR A 1 298 ? 10.659 -6.286 -33.059 1.00 46.88 298 TYR A N 1
ATOM 2329 C CA . TYR A 1 298 ? 11.569 -7.400 -33.363 1.00 46.88 298 TYR A CA 1
ATOM 2330 C C . TYR A 1 298 ? 10.753 -8.496 -34.075 1.00 46.88 298 TYR A C 1
ATOM 2332 O O . TYR A 1 298 ? 10.247 -9.424 -33.462 1.00 46.88 298 TYR A O 1
ATOM 2340 N N . GLY A 1 299 ? 10.557 -8.338 -35.395 1.00 45.84 299 GLY A N 1
ATOM 2341 C CA . GLY A 1 299 ? 10.122 -9.447 -36.262 1.00 45.84 299 GLY A CA 1
ATOM 2342 C C . GLY A 1 299 ? 8.726 -9.401 -36.898 1.00 45.84 299 GLY A C 1
ATOM 2343 O O . GLY A 1 299 ? 8.327 -10.393 -37.492 1.00 45.84 299 GLY A O 1
ATOM 2344 N N . ALA A 1 300 ? 7.985 -8.290 -36.862 1.00 43.19 300 ALA A N 1
ATOM 2345 C CA . ALA A 1 300 ? 6.798 -8.143 -37.715 1.00 43.19 300 ALA A CA 1
ATOM 2346 C C . ALA A 1 300 ? 7.160 -7.399 -39.009 1.00 43.19 300 ALA A C 1
ATOM 2348 O O . ALA A 1 300 ? 6.757 -6.253 -39.212 1.00 43.19 300 ALA A O 1
ATOM 2349 N N . SER A 1 301 ? 7.943 -8.038 -39.884 1.00 40.22 301 SER A N 1
ATOM 2350 C CA . SER A 1 301 ? 7.860 -7.700 -41.305 1.00 40.22 301 SER A CA 1
ATOM 2351 C C . SER A 1 301 ? 6.418 -7.963 -41.742 1.00 40.22 301 SER A C 1
ATOM 2353 O O . SER A 1 301 ? 5.815 -8.983 -41.405 1.00 40.22 301 SER A O 1
ATOM 2355 N N . GLY A 1 302 ? 5.817 -6.970 -42.392 1.00 48.16 302 GLY A N 1
ATOM 2356 C CA . GLY A 1 302 ? 4.421 -7.009 -42.798 1.00 48.16 302 GLY A CA 1
ATOM 2357 C C . GLY A 1 302 ? 4.126 -8.211 -43.691 1.00 48.16 302 GLY A C 1
ATOM 2358 O O . GLY A 1 302 ? 4.528 -8.241 -44.847 1.00 48.16 302 GLY A O 1
ATOM 2359 N N . GLY A 1 303 ? 3.377 -9.169 -43.153 1.00 37.41 303 GLY A N 1
ATOM 2360 C CA . GLY A 1 303 ? 2.571 -10.108 -43.920 1.00 37.41 303 GLY A CA 1
ATOM 2361 C C . GLY A 1 303 ? 1.094 -9.770 -43.695 1.00 37.41 303 GLY A C 1
ATOM 2362 O O . GLY A 1 303 ? 0.710 -9.545 -42.540 1.00 37.41 303 GLY A O 1
ATOM 2363 N N . PRO A 1 304 ? 0.246 -9.699 -44.739 1.00 42.50 304 PRO A N 1
ATOM 2364 C CA . PRO A 1 304 ? -1.189 -9.519 -44.563 1.00 42.50 304 PRO A CA 1
ATOM 2365 C C . PRO A 1 304 ? -1.724 -10.639 -43.669 1.00 42.50 304 PRO A C 1
ATOM 2367 O O . PRO A 1 304 ? -1.562 -11.822 -43.970 1.00 42.50 304 PRO A O 1
ATOM 2370 N N . ARG A 1 305 ? -2.356 -10.282 -42.548 1.00 42.97 305 ARG A N 1
ATOM 2371 C CA . ARG A 1 305 ? -3.070 -11.255 -41.718 1.00 42.97 305 ARG A CA 1
ATOM 2372 C C . ARG A 1 305 ? -4.300 -11.719 -42.492 1.00 42.97 305 ARG A C 1
ATOM 2374 O O . ARG A 1 305 ? -5.347 -11.082 -42.427 1.00 42.97 305 ARG A O 1
ATOM 2381 N N 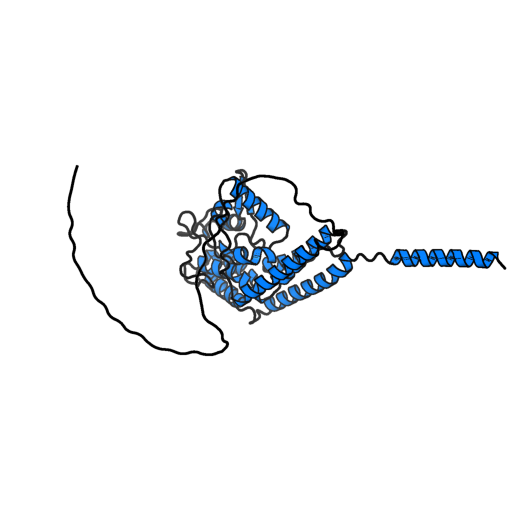. HIS A 1 306 ? -4.165 -12.819 -43.226 1.00 39.53 306 HIS A N 1
ATOM 2382 C CA . HIS A 1 306 ? -5.304 -13.569 -43.733 1.00 39.53 306 HIS A CA 1
ATOM 2383 C C . HIS A 1 306 ? -6.098 -14.103 -42.538 1.00 39.53 306 HIS A C 1
ATOM 2385 O O . HIS A 1 306 ? -5.657 -14.996 -41.816 1.00 39.53 306 HIS A O 1
ATOM 2391 N N . SER A 1 307 ? -7.276 -13.527 -42.309 1.00 44.38 307 SER A N 1
ATOM 2392 C CA . SER A 1 307 ? -8.300 -14.146 -41.481 1.00 44.38 307 SER A CA 1
ATOM 2393 C C . SER A 1 307 ? -8.931 -15.285 -42.278 1.00 44.38 307 SER A C 1
ATOM 2395 O O . SER A 1 307 ? -9.829 -15.067 -43.090 1.00 44.38 307 SER A O 1
ATOM 2397 N N . SER A 1 308 ? -8.469 -16.506 -42.045 1.00 38.81 308 SER A N 1
ATOM 2398 C CA . SER A 1 308 ? -9.162 -17.715 -42.477 1.00 38.81 308 SER A CA 1
ATOM 2399 C C . SER A 1 308 ? -9.127 -18.722 -41.333 1.00 38.81 308 SER A C 1
ATOM 2401 O O . SER A 1 308 ? -8.113 -19.367 -41.102 1.00 38.81 308 SER A O 1
ATOM 2403 N N . ASN A 1 309 ? -10.219 -18.866 -40.588 1.00 33.66 309 ASN A N 1
ATOM 2404 C CA . ASN A 1 309 ? -11.200 -19.852 -41.007 1.00 33.66 309 ASN A CA 1
ATOM 2405 C C . ASN A 1 309 ? -12.518 -19.716 -40.235 1.00 33.66 309 ASN A C 1
ATOM 2407 O O . ASN A 1 309 ? -12.576 -19.346 -39.065 1.00 33.66 309 ASN A O 1
ATOM 2411 N N . SER A 1 310 ? -13.559 -20.028 -40.988 1.00 38.59 310 SER A N 1
ATOM 2412 C CA . SER A 1 310 ? -14.984 -20.111 -40.716 1.00 38.59 310 SER A CA 1
ATOM 2413 C C . SER A 1 310 ? -15.412 -20.736 -39.383 1.00 38.59 310 SER A C 1
ATOM 2415 O O . SER A 1 310 ? -15.063 -21.870 -39.066 1.00 38.59 310 SER A O 1
ATOM 2417 N N . GLY A 1 311 ? -16.339 -20.046 -38.719 1.00 34.09 311 GLY A N 1
ATOM 2418 C CA . GLY A 1 311 ? -17.295 -20.595 -37.759 1.00 34.09 311 GLY A CA 1
ATOM 2419 C C . GLY A 1 311 ? -18.589 -19.785 -37.845 1.00 34.09 311 GLY A C 1
ATOM 2420 O O . GLY A 1 311 ? -18.788 -18.820 -37.118 1.00 34.09 311 GLY A O 1
ATOM 2421 N N . SER A 1 312 ? -19.427 -20.125 -38.820 1.00 38.72 312 SER A N 1
ATOM 2422 C CA . SER A 1 312 ? -20.696 -19.483 -39.180 1.00 38.72 312 SER A CA 1
ATOM 2423 C C . SER A 1 312 ? -21.657 -19.259 -38.005 1.00 38.72 312 SER A C 1
ATOM 2425 O O . SER A 1 312 ? -22.066 -20.255 -37.416 1.00 38.72 312 SER A O 1
ATOM 2427 N N . LYS A 1 313 ? -22.143 -18.021 -37.778 1.00 34.88 313 LYS A N 1
ATOM 2428 C CA . LYS A 1 313 ? -23.537 -17.727 -37.355 1.00 34.88 313 LYS A CA 1
ATOM 2429 C C . LYS A 1 313 ? -24.018 -16.349 -37.859 1.00 34.88 313 LYS A C 1
ATOM 2431 O O . LYS A 1 313 ? -23.679 -15.316 -37.303 1.00 34.88 313 LYS A O 1
ATOM 2436 N N . ARG A 1 314 ? -24.806 -16.419 -38.940 1.00 34.81 314 ARG A N 1
ATOM 2437 C CA . ARG A 1 314 ? -25.944 -15.583 -39.383 1.00 34.81 314 ARG A CA 1
ATOM 2438 C C . ARG A 1 314 ? -25.948 -14.079 -39.066 1.00 34.81 314 ARG A C 1
ATOM 2440 O O . ARG A 1 314 ? -26.196 -13.655 -37.943 1.00 34.81 314 ARG A O 1
ATOM 2447 N N . SER A 1 315 ? -25.841 -13.305 -40.145 1.00 32.41 315 SER A N 1
ATOM 2448 C CA . SER A 1 315 ? -26.362 -11.950 -40.280 1.00 32.41 315 SER A CA 1
ATOM 2449 C C . SER A 1 315 ? -27.897 -11.930 -40.265 1.00 32.41 315 SER A C 1
ATOM 2451 O O . SER A 1 315 ? -28.556 -12.823 -40.797 1.00 32.41 315 SER A O 1
ATOM 2453 N N . SER A 1 316 ? -28.458 -10.850 -39.731 1.00 34.00 316 SER A N 1
ATOM 2454 C CA . SER A 1 316 ? -29.734 -10.299 -40.183 1.00 34.00 316 SER A CA 1
ATOM 2455 C C . SER A 1 316 ? -29.548 -8.794 -40.347 1.00 34.00 316 SER A C 1
ATOM 2457 O O . SER A 1 316 ? -29.564 -8.037 -39.379 1.00 34.00 316 SER A O 1
ATOM 2459 N N . SER A 1 317 ? -29.297 -8.379 -41.583 1.00 38.19 317 SER A N 1
ATOM 2460 C CA . SER A 1 317 ? -29.454 -7.002 -42.036 1.00 38.19 317 SER A CA 1
ATOM 2461 C C . SER A 1 317 ? -30.917 -6.763 -42.399 1.00 38.19 317 SER A C 1
ATOM 2463 O O . SER A 1 317 ? -31.497 -7.585 -43.105 1.00 38.19 317 SER A O 1
ATOM 2465 N N . ALA A 1 318 ? -31.468 -5.612 -42.026 1.00 31.94 318 ALA A N 1
ATOM 2466 C CA . ALA A 1 318 ? -32.600 -5.028 -42.735 1.00 31.94 318 ALA A CA 1
ATOM 2467 C C . ALA A 1 318 ? -32.283 -3.556 -43.026 1.00 31.94 318 ALA A C 1
ATOM 2469 O O . ALA A 1 318 ? -32.034 -2.764 -42.120 1.00 31.94 318 ALA A O 1
ATOM 2470 N N . PHE A 1 319 ? -32.218 -3.252 -44.320 1.00 37.28 319 PHE A N 1
ATOM 2471 C CA . PHE A 1 319 ? -32.125 -1.922 -44.911 1.00 37.28 319 PHE A CA 1
ATOM 2472 C C . PHE A 1 319 ? -33.510 -1.255 -45.000 1.00 37.28 319 PHE A C 1
ATOM 2474 O O . PHE A 1 319 ? -34.523 -1.948 -45.062 1.00 37.28 319 PHE A O 1
ATOM 2481 N N . SER A 1 320 ? -33.477 0.075 -45.188 1.00 32.56 320 SER A N 1
ATOM 2482 C CA . SER A 1 320 ? -34.518 0.991 -45.712 1.00 32.56 320 SER A CA 1
ATOM 2483 C C . SER A 1 320 ? -35.726 1.256 -44.795 1.00 32.56 320 SER A C 1
ATOM 2485 O O . SER A 1 320 ? -36.234 0.351 -44.155 1.00 32.56 320 SER A O 1
ATOM 2487 N N . THR A 1 321 ? -36.187 2.499 -44.609 1.00 28.38 321 THR A N 1
ATOM 2488 C CA . THR A 1 321 ? -36.589 3.449 -45.665 1.00 28.38 321 THR A CA 1
ATOM 2489 C C . THR A 1 321 ? -36.392 4.920 -45.262 1.00 28.38 321 THR A C 1
ATOM 2491 O O . THR A 1 321 ? -36.372 5.277 -44.089 1.00 28.38 321 THR A O 1
ATOM 2494 N N . ALA A 1 322 ? -36.205 5.745 -46.291 1.00 30.19 322 ALA A N 1
ATOM 2495 C CA . ALA A 1 322 ? -35.824 7.150 -46.301 1.00 30.19 322 ALA A CA 1
ATOM 2496 C C . ALA A 1 322 ? -36.967 8.167 -46.071 1.00 30.19 322 ALA A C 1
ATOM 2498 O O . ALA A 1 322 ? -38.145 7.815 -46.087 1.00 30.19 322 ALA A O 1
ATOM 2499 N N . SER A 1 323 ? -36.543 9.445 -46.063 1.00 31.02 323 SER A N 1
ATOM 2500 C CA . SER A 1 323 ? -37.280 10.701 -46.342 1.00 31.02 323 SER A CA 1
ATOM 2501 C C . SER A 1 323 ? -37.967 11.346 -45.122 1.00 31.02 323 SER A C 1
ATOM 2503 O O . SER A 1 323 ? -38.573 10.648 -44.325 1.00 31.02 323 SER A O 1
ATOM 2505 N N . ASN A 1 324 ? -37.902 12.652 -44.837 1.00 31.69 324 ASN A N 1
ATOM 2506 C CA . ASN A 1 324 ? -37.401 13.869 -45.497 1.00 31.69 324 ASN A CA 1
ATOM 2507 C C . ASN A 1 324 ? -36.915 14.832 -44.385 1.00 31.69 324 ASN A C 1
ATOM 2509 O O . ASN A 1 324 ? -37.451 14.786 -43.284 1.00 31.69 324 ASN A O 1
ATOM 2513 N N . GLY A 1 325 ? -35.821 15.589 -44.554 1.00 29.64 325 GLY A N 1
ATOM 2514 C CA . GLY A 1 325 ? -35.841 16.987 -45.038 1.00 29.64 325 GLY A CA 1
ATOM 2515 C C . GLY A 1 325 ? -36.191 17.955 -43.888 1.00 29.64 325 GLY A C 1
ATOM 2516 O O . GLY A 1 325 ? -37.163 17.735 -43.192 1.00 29.64 325 GLY A O 1
ATOM 2517 N N . ALA A 1 326 ? -35.497 19.043 -43.573 1.00 28.72 326 ALA A N 1
ATOM 2518 C CA . ALA A 1 326 ? -34.481 19.840 -44.240 1.00 28.72 326 ALA A CA 1
ATOM 2519 C C . ALA A 1 326 ? -33.876 20.810 -43.195 1.00 28.72 326 ALA A C 1
ATOM 2521 O O . ALA A 1 326 ? -34.429 20.974 -42.110 1.00 28.72 326 ALA A O 1
ATOM 2522 N N . GLY A 1 327 ? -32.809 21.530 -43.563 1.00 27.67 327 GLY A N 1
ATOM 2523 C CA . GLY A 1 327 ? -32.606 22.886 -43.031 1.00 27.67 327 GLY A CA 1
ATOM 2524 C C . GLY A 1 327 ? -31.360 23.151 -42.185 1.00 27.67 327 GLY A C 1
ATOM 2525 O O . GLY A 1 327 ? -31.426 23.259 -40.973 1.00 27.67 327 GLY A O 1
ATOM 2526 N N . SER A 1 328 ? -30.247 23.357 -42.890 1.00 30.12 328 SER A N 1
ATOM 2527 C CA . SER A 1 328 ? -29.289 24.466 -42.724 1.00 30.12 328 SER A CA 1
ATOM 2528 C C . SER A 1 328 ? -28.655 24.822 -41.361 1.00 30.12 328 SER A C 1
ATOM 2530 O O . SER A 1 328 ? -29.308 25.290 -40.441 1.00 30.12 328 SER A O 1
ATOM 2532 N N . ARG A 1 329 ? -27.312 24.844 -41.408 1.00 30.53 329 ARG A N 1
ATOM 2533 C CA . ARG A 1 329 ? -26.399 25.946 -41.022 1.00 30.53 329 ARG A CA 1
ATOM 2534 C C . ARG A 1 329 ? -26.565 26.586 -39.629 1.00 30.53 329 ARG A C 1
ATOM 2536 O O . ARG A 1 329 ? -27.475 27.366 -39.405 1.00 30.53 329 ARG A O 1
ATOM 2543 N N . SER A 1 330 ? -25.491 26.510 -38.840 1.00 30.08 330 SER A N 1
ATOM 2544 C CA . SER A 1 330 ? -24.659 27.669 -38.450 1.00 30.08 330 SER A CA 1
ATOM 2545 C C . SER A 1 330 ? -24.152 27.602 -37.007 1.00 30.08 330 SER A C 1
ATOM 2547 O O . SER A 1 330 ? -24.873 27.355 -36.053 1.00 30.08 330 SER A O 1
ATOM 2549 N N . SER A 1 331 ? -22.856 27.877 -36.938 1.00 31.47 331 SER A N 1
ATOM 2550 C CA . SER A 1 331 ? -22.009 28.376 -35.861 1.00 31.47 331 SER A CA 1
ATOM 2551 C C . SER A 1 331 ? -22.622 29.172 -34.692 1.00 31.47 331 SER A C 1
ATOM 2553 O O . SER A 1 331 ? -23.609 29.882 -34.859 1.00 31.47 331 SER A O 1
ATOM 2555 N N . ARG A 1 332 ? -21.807 29.211 -33.611 1.00 29.12 332 ARG A N 1
ATOM 2556 C CA . ARG A 1 332 ? -21.748 30.201 -32.504 1.00 29.12 332 ARG A CA 1
ATOM 2557 C C . ARG A 1 332 ? -22.871 30.058 -31.472 1.00 29.12 332 ARG A C 1
ATOM 2559 O O . ARG A 1 332 ? -23.983 29.720 -31.819 1.00 29.12 332 ARG A O 1
ATOM 2566 N N . ARG A 1 333 ? -22.719 30.356 -30.185 1.00 30.62 333 ARG A N 1
ATOM 2567 C CA . ARG A 1 333 ? -21.668 30.695 -29.196 1.00 30.62 333 ARG A CA 1
ATOM 2568 C C . ARG A 1 333 ? -22.502 30.897 -27.910 1.00 30.62 333 ARG A C 1
ATOM 2570 O O . ARG A 1 333 ? -23.626 31.366 -28.051 1.00 30.62 333 ARG A O 1
ATOM 2577 N N . THR A 1 334 ? -21.904 30.710 -26.722 1.00 29.84 334 THR A N 1
ATOM 2578 C CA . THR A 1 334 ? -22.292 31.366 -25.437 1.00 29.84 334 THR A CA 1
ATOM 2579 C C . THR A 1 334 ? -23.711 31.057 -24.915 1.00 29.84 334 THR A C 1
ATOM 2581 O O . THR A 1 334 ? -24.600 30.705 -25.662 1.00 29.84 334 THR A O 1
ATOM 2584 N N . SER A 1 335 ? -24.086 31.149 -23.650 1.00 29.31 335 SER A N 1
ATOM 2585 C CA . SER A 1 335 ? -23.479 31.314 -22.332 1.00 29.31 335 SER A CA 1
ATOM 2586 C C . SER A 1 335 ? -24.671 31.176 -21.376 1.00 29.31 335 SER A C 1
ATOM 2588 O O . SER A 1 335 ? -25.734 31.693 -21.691 1.00 29.31 335 SER A O 1
ATOM 2590 N N . SER A 1 336 ? -24.465 30.494 -20.251 1.00 30.53 336 SER A N 1
ATOM 2591 C CA . SER A 1 336 ? -24.977 30.800 -18.904 1.00 30.53 336 SER A CA 1
ATOM 2592 C C . SER A 1 336 ? -26.405 31.342 -18.655 1.00 30.53 336 SER A C 1
ATOM 2594 O O . SER A 1 336 ? -26.858 32.275 -19.300 1.00 30.53 336 SER A O 1
ATOM 2596 N N . VAL A 1 337 ? -26.916 30.921 -17.486 1.00 30.53 337 VAL A N 1
ATOM 2597 C CA . VAL A 1 337 ? -27.677 31.706 -16.483 1.00 30.53 337 VAL A CA 1
ATOM 2598 C C . VAL A 1 337 ? -29.189 31.440 -16.367 1.00 30.53 337 VAL A C 1
ATOM 2600 O O . VAL A 1 337 ? -29.983 31.884 -17.178 1.00 30.53 337 VAL A O 1
ATOM 2603 N N . PHE A 1 338 ? -29.500 30.766 -15.246 1.00 31.72 338 PHE A N 1
ATOM 2604 C CA . PHE A 1 338 ? -30.572 30.991 -14.259 1.00 31.72 338 PHE A CA 1
ATOM 2605 C C . PHE A 1 338 ? -32.060 30.991 -14.654 1.00 31.72 338 PHE A C 1
ATOM 2607 O O . PHE A 1 338 ? -32.486 31.548 -15.653 1.00 31.72 338 PHE A O 1
ATOM 2614 N N . GLY A 1 339 ? -32.859 30.493 -13.700 1.00 28.91 339 GLY A N 1
ATOM 2615 C CA . GLY A 1 339 ? -34.264 30.871 -13.508 1.00 28.91 339 GLY A CA 1
ATOM 2616 C C . GLY A 1 339 ? -35.175 29.657 -13.360 1.00 28.91 339 GLY A C 1
ATOM 2617 O O . GLY A 1 339 ? -35.534 29.041 -14.349 1.00 28.91 339 GLY A O 1
ATOM 2618 N N . ALA A 1 340 ? -35.423 29.204 -12.128 1.00 31.27 340 ALA A N 1
ATOM 2619 C CA . ALA A 1 340 ? -36.670 29.483 -11.387 1.00 31.27 340 ALA A CA 1
ATOM 2620 C C . ALA A 1 340 ? -37.796 28.490 -11.767 1.00 31.27 340 ALA A C 1
ATOM 2622 O O . ALA A 1 340 ? -38.295 28.480 -12.879 1.00 31.27 340 ALA A O 1
ATOM 2623 N N . SER A 1 341 ? -38.075 27.467 -10.954 1.00 29.30 341 SER A N 1
ATOM 2624 C CA . SER A 1 341 ? -38.954 27.474 -9.769 1.00 29.30 341 SER A CA 1
ATOM 2625 C C . SER A 1 341 ? -40.438 27.745 -10.060 1.00 29.30 341 SER A C 1
ATOM 2627 O O . SER A 1 341 ? -40.827 28.878 -10.318 1.00 29.30 341 SER A O 1
ATOM 2629 N N . SER A 1 342 ? -41.275 26.717 -9.899 1.00 32.41 342 SER A N 1
ATOM 2630 C CA . SER A 1 342 ? -42.609 26.722 -9.250 1.00 32.41 342 SER A CA 1
ATOM 2631 C C . SER A 1 342 ? -43.220 25.326 -9.462 1.00 32.41 342 SER A C 1
ATOM 2633 O O . SER A 1 342 ? -43.189 24.792 -10.561 1.00 32.41 342 SER A O 1
ATOM 2635 N N . ARG A 1 343 ? -43.451 24.531 -8.409 1.00 32.06 343 ARG A N 1
ATOM 2636 C CA . ARG A 1 343 ? -44.578 24.544 -7.453 1.00 32.06 343 ARG A CA 1
ATOM 2637 C C . ARG A 1 343 ? -45.948 24.299 -8.097 1.00 32.06 343 ARG A C 1
ATOM 2639 O O . ARG A 1 343 ? -46.401 25.114 -8.883 1.00 32.06 343 ARG A O 1
ATOM 2646 N N . SER A 1 344 ? -46.602 23.247 -7.589 1.00 28.98 344 SER A N 1
ATOM 2647 C CA . SER A 1 344 ? -48.055 23.016 -7.428 1.00 28.98 344 SER A CA 1
ATOM 2648 C C . SER A 1 344 ? -48.413 21.622 -7.958 1.00 28.98 344 SER A C 1
ATOM 2650 O O . SER A 1 344 ? -48.353 21.371 -9.152 1.00 28.98 344 SER A O 1
ATOM 2652 N N . SER A 1 345 ? -48.514 20.593 -7.114 1.00 30.86 345 SER A N 1
ATOM 2653 C CA . SER A 1 345 ? -49.666 20.238 -6.269 1.00 30.86 345 SER A CA 1
ATOM 2654 C C . SER A 1 345 ? -50.970 20.025 -7.039 1.00 30.86 345 SER A C 1
ATOM 2656 O O . SER A 1 345 ? -51.622 20.972 -7.459 1.00 30.86 345 SER A O 1
ATOM 2658 N N . SER A 1 346 ? -51.422 18.776 -7.103 1.00 31.20 346 SER A N 1
ATOM 2659 C CA . SER A 1 346 ? -52.806 18.438 -6.764 1.00 31.20 346 SER A CA 1
ATOM 2660 C C . SER A 1 346 ? -52.961 16.931 -6.580 1.00 31.20 346 SER A C 1
ATOM 2662 O O . SER A 1 346 ? -52.602 16.111 -7.419 1.00 31.20 346 SER A O 1
ATOM 2664 N N . ARG A 1 347 ? -53.495 16.598 -5.405 1.00 35.19 347 ARG A N 1
ATOM 2665 C CA . ARG A 1 347 ? -54.136 15.330 -5.077 1.00 35.19 347 ARG A CA 1
ATOM 2666 C C . ARG A 1 347 ? -55.255 15.045 -6.080 1.00 35.19 347 ARG A C 1
ATOM 2668 O O . ARG A 1 347 ? -56.041 15.941 -6.368 1.00 35.19 347 ARG A O 1
ATOM 2675 N N . SER A 1 348 ? -55.462 13.779 -6.420 1.00 34.34 348 SER A N 1
ATOM 2676 C CA . SER A 1 348 ? -56.828 13.262 -6.468 1.00 34.34 348 SER A CA 1
ATOM 2677 C C . SER A 1 348 ? -56.878 11.794 -6.061 1.00 34.34 348 SER A C 1
ATOM 2679 O O . SER A 1 348 ? -55.959 11.005 -6.260 1.00 34.34 348 SER A O 1
ATOM 2681 N N . SER A 1 349 ? -57.955 11.514 -5.351 1.00 33.19 349 SER A N 1
ATOM 2682 C CA . SER A 1 349 ? -58.333 10.288 -4.676 1.00 33.19 349 SER A CA 1
ATOM 2683 C C . SER A 1 349 ? -59.357 9.501 -5.494 1.00 33.19 349 SER A C 1
ATOM 2685 O O . SER A 1 349 ? -60.104 10.108 -6.255 1.00 33.19 349 SER A O 1
ATOM 2687 N N . ARG A 1 350 ? -59.528 8.230 -5.098 1.00 33.72 350 ARG A N 1
ATOM 2688 C CA . ARG A 1 350 ? -60.688 7.330 -5.285 1.00 33.72 350 ARG A CA 1
ATOM 2689 C C . ARG A 1 350 ? -60.749 6.516 -6.579 1.00 33.72 350 ARG A C 1
ATOM 2691 O O . ARG A 1 350 ? -60.685 7.041 -7.678 1.00 33.72 350 ARG A O 1
ATOM 2698 N N . GLY A 1 351 ? -61.029 5.225 -6.387 1.00 32.03 351 GLY A N 1
ATOM 2699 C CA . GLY A 1 351 ? -61.512 4.330 -7.433 1.00 32.03 351 GLY A CA 1
ATOM 2700 C C . GLY A 1 351 ? -61.525 2.865 -7.004 1.00 32.03 351 GLY A C 1
ATOM 2701 O O . GLY A 1 351 ? -60.622 2.119 -7.350 1.00 32.03 351 GLY A O 1
ATOM 2702 N N . MET A 1 352 ? -62.535 2.471 -6.223 1.00 36.00 352 MET A N 1
ATOM 2703 C CA . MET A 1 352 ? -62.892 1.073 -5.940 1.00 36.00 352 MET A CA 1
ATOM 2704 C C . MET A 1 352 ? -63.155 0.278 -7.229 1.00 36.00 352 MET A C 1
ATOM 2706 O O . MET A 1 352 ? -63.754 0.800 -8.163 1.00 36.00 352 MET A O 1
ATOM 2710 N N . GLY A 1 353 ? -62.837 -1.019 -7.221 1.00 34.91 353 GLY A N 1
ATOM 2711 C CA . GLY A 1 353 ? -63.265 -1.958 -8.258 1.00 34.91 353 GLY A CA 1
ATOM 2712 C C . GLY A 1 353 ? -63.086 -3.407 -7.816 1.00 34.91 353 GLY A C 1
ATOM 2713 O O . GLY A 1 353 ? -61.998 -3.959 -7.894 1.00 34.91 353 GLY A O 1
ATOM 2714 N N . ARG A 1 354 ? -64.168 -4.003 -7.315 1.00 39.22 354 ARG A N 1
ATOM 2715 C CA . ARG A 1 354 ? -64.284 -5.369 -6.789 1.00 39.22 354 ARG A CA 1
ATOM 2716 C C . ARG A 1 354 ? -65.111 -6.202 -7.781 1.00 39.22 354 ARG A C 1
ATOM 2718 O O . ARG A 1 354 ? -66.233 -5.800 -8.069 1.00 39.22 354 ARG A O 1
ATOM 2725 N N . ARG A 1 355 ? -64.587 -7.336 -8.269 1.00 38.22 355 ARG A N 1
ATOM 2726 C CA . ARG A 1 355 ? -65.271 -8.523 -8.868 1.00 38.22 355 ARG A CA 1
ATOM 2727 C C . ARG A 1 355 ? -64.172 -9.400 -9.502 1.00 38.22 355 ARG A C 1
ATOM 2729 O O . ARG A 1 355 ? -63.316 -8.844 -10.166 1.00 38.22 355 ARG A O 1
ATOM 2736 N N . GLY A 1 356 ? -64.066 -10.718 -9.346 1.00 38.31 356 GLY A N 1
ATOM 2737 C CA . GLY A 1 356 ? -65.007 -11.750 -8.914 1.00 38.31 356 GLY A CA 1
ATOM 2738 C C . GLY A 1 356 ? -65.155 -12.801 -10.030 1.00 38.31 356 GLY A C 1
ATOM 2739 O O . GLY A 1 356 ? -65.536 -12.429 -11.135 1.00 38.31 356 GLY A O 1
ATOM 2740 N N . GLY A 1 357 ? -64.909 -14.080 -9.713 1.00 45.12 357 GLY A N 1
ATOM 2741 C CA . GLY A 1 357 ? -65.189 -15.266 -10.548 1.00 45.12 357 GLY A CA 1
ATOM 2742 C C . GLY A 1 357 ? -63.914 -16.010 -10.972 1.00 45.12 357 GLY A C 1
ATOM 2743 O O . GLY A 1 357 ? -62.998 -15.373 -11.475 1.00 45.12 357 GLY A O 1
ATOM 2744 N N . LYS A 1 358 ? -63.765 -17.324 -10.801 1.00 41.91 358 LYS A N 1
ATOM 2745 C CA . LYS A 1 358 ? -64.638 -18.411 -10.331 1.00 41.91 358 LYS A CA 1
ATOM 2746 C C . LYS A 1 358 ? -63.783 -19.422 -9.573 1.00 41.91 358 LYS A C 1
ATOM 2748 O O . LYS A 1 358 ? -62.579 -19.497 -9.903 1.00 41.91 358 LYS A O 1
#

Sequence (358 aa):
MQQNRIQSWRWLLVTLGLLLLQGCSNPYAEQVKPEVERVKNRIEQLGKLLDERSPTMPNLLIVKKYADILTTQKADFADLAQSLSLSATTQGAQYNGLRSRLAEVPLEPENESQFHQASIELQSLSAASDPLLFNDSLLDVINTMADLSDGQLARISIPDDAEAATLNGGKVAGSYLVGNPGYGSWQRDSSGTSFWQFYGMYRMFGDLFRGPGYYGGRIGYDSWNARSRNSYYRDYGSDAYGSSRDRQRTADLDKGMRDKGLTPAKPKRQYGSPAGRKRQSTYSAARKRATSASGRKYGASGGPRHSSNSGSKRSSSAFSTASNGAGSRSSRRTSSVFGASSRSSSRSSRGMGRRGGK

Secondary structure (DSSP, 8-state):
-HHHHHHHHHHHHHHHHHHHHTT---HHHHHHHHHHHHHHHHHHHHHHHHHTT-TT-THHHHHHHHHHHHHHH-GGGHHHHHHHHGGGSTTSHHHHHHHHHHHTS-SS-SSHHHHHHHHHHHHHHHHHT-HHHHHHHTHHHHHHHHHHTTTSS--SSS-TT-PPPEETTEE-TTGGGTT-TTT--EEE-TTS-EEEHHHHHHTTSTTTTTSTTB--S--BHHHHHTS----HIIIIIHHHHS-HHHHHHHHHHHHHHHHTT--PPPP----S-HHHHHHHHHHHHHHHHHHHHHTTSSS-----------------------------------------------------------